Protein AF-A0AA39HXT0-F1 (afdb_monomer)

Radius of gyration: 22.81 Å; Cα contacts (8 Å, |Δi|>4): 543; chains: 1; bounding box: 53×53×63 Å

Sequence (320 aa):
MPPSFDPLVTYQILCEAYEDGQHHLVDVDPEWKRILLNIASRKTPEINGYFLLSNDTFIYVFCNQCTYGYEEIHEHRAIPSDEDLRHLQNLKIFGDISYYARLECVEQHQNALEMLERKKLSFETLEIADFDGTLGQLTPFIDPHFKKIRIEDTRLNDSASNAFLIRVLKSASLMDVQLEKAILSPQVEDKIVEFLERSEWNRFSIDDRFQCTLSESFYSNIMASVQTTMEKWLERKHLRIMELFIGVRLNKDWWSLFDNLSHIGKRDNDHDFIVKHPSVEGVVARFSIDAFRTSFQHSVQVHDAAHPATLTMTIEPVLE

Solvent-accessible surface area (backbone atoms only — not comparable to full-atom values): 17839 Å² total; per-residue (Å²): 130,80,79,85,75,54,68,65,62,56,47,51,60,56,46,60,61,82,60,92,93,48,91,49,67,58,84,63,56,70,65,59,49,53,51,53,50,56,53,38,72,67,44,86,60,47,25,31,41,38,41,33,46,51,96,95,37,74,39,55,41,36,39,40,61,67,41,64,91,39,75,94,72,50,65,76,31,73,68,75,52,82,67,46,59,77,33,38,37,38,37,37,35,34,35,67,59,76,76,44,78,74,47,94,78,70,75,85,49,80,62,41,64,70,52,29,71,78,43,76,42,62,31,41,29,40,38,37,35,56,28,71,67,75,48,46,84,49,52,88,30,52,46,54,59,26,31,30,40,38,36,30,54,23,45,42,60,50,73,46,25,37,56,43,52,48,50,41,64,64,22,90,58,44,27,34,44,35,37,31,53,39,32,64,33,71,72,45,49,53,43,51,39,56,48,49,52,66,60,71,48,38,38,39,36,40,37,33,47,84,74,64,54,63,57,73,66,51,54,58,46,44,56,52,28,51,52,53,27,51,59,56,52,57,74,50,89,80,79,73,57,37,39,38,38,44,27,30,58,48,60,85,64,64,62,50,54,57,64,68,44,47,88,67,32,45,74,79,53,101,42,33,37,40,32,63,44,85,85,43,86,57,34,36,40,41,35,37,51,50,67,57,80,79,80,71,89,71,91,74,94,69,87,89,71,69,49,36,28,32,42,37,36,46,42,48,76,59,83,127

Foldseek 3Di:
DPPPDPLLVVLVVQQPPDDDPDRDRPPDPVVSVVVLVVVLVPPQFQKEWEWEQDPNDTAIWIWGPSCQPPLVPTDTDLDDDPSSLVNYAEYEYAHDCPSVVSPPPDDRDPCSLVVLLVPQREYQEYEYENEEHACLSVQNRYDLQYQEYAYELYEQADPSSLVNLLNNLPHPNHAYYEYYNYQYHVSSLVSLLVSLLVLRHAEDYYAPADPPRDDPVSVVSNLVSVLNSVVVQLVDPDHHKHKYKYKYFDDVCVVVSCVSCVVQWAAPDPFWIWGDRPNDPQKIKIWGKDFDPPPPPDDDDDDDDGTIIMIIITIDRHDD

pLDDT: mean 70.5, std 18.98, range [21.88, 96.31]

Mean predicted aligned error: 12.92 Å

Secondary structure (DSSP, 8-state):
------HHHHHHHHH---STT--------HHHHHHHHHHHTTS---EEEEEEEETTEEEEEEEEGGGTT-TTT---BSS--HHHHHTEEEEEEES-GGGGGG-TT----TTHHHHHTTS-EE-SEEEEES--S--GGGTTTEE---SEEEEES-EE-SHHHHHHHHHHHT-TT--EEEEES-EE-HHHHHHHHHHHHH---SEEEEE-TTT--S-HHHHHHHHHHHHHHHHHHHT-SS----EEEEEEE--TTHHHHHHHHTTT-EESSSSEEEEE-SSSTTEEEEEEEEE------S----SS-PPEEEEEEEEEE---

Structure (mmCIF, N/CA/C/O backbone):
data_AF-A0AA39HXT0-F1
#
_entry.id   AF-A0AA39HXT0-F1
#
loop_
_atom_site.group_PDB
_atom_site.id
_atom_site.type_symbol
_atom_site.label_atom_id
_atom_site.label_alt_id
_atom_site.label_comp_id
_atom_site.label_asym_id
_atom_site.label_entity_id
_atom_site.label_seq_id
_atom_site.pdbx_PDB_ins_code
_atom_site.Cartn_x
_atom_site.Cartn_y
_atom_site.Cartn_z
_atom_site.occupancy
_atom_site.B_iso_or_equiv
_atom_site.auth_seq_id
_atom_site.auth_comp_id
_atom_site.auth_asym_id
_atom_site.auth_atom_id
_atom_site.pdbx_PDB_model_num
ATOM 1 N N . MET A 1 1 ? -32.145 -7.753 -17.945 1.00 30.61 1 MET A N 1
ATOM 2 C CA . MET A 1 1 ? -30.902 -7.270 -18.583 1.00 30.61 1 MET A CA 1
ATOM 3 C C . MET A 1 1 ? -29.970 -8.463 -18.670 1.00 30.61 1 MET A C 1
ATOM 5 O O . MET A 1 1 ? -29.889 -9.165 -17.667 1.00 30.61 1 MET A O 1
ATOM 9 N N . PRO A 1 2 ? -29.357 -8.768 -19.824 1.00 28.59 2 PRO A N 1
ATOM 10 C CA . PRO A 1 2 ? -28.311 -9.780 -19.840 1.00 28.59 2 PRO A CA 1
ATOM 11 C C . PRO A 1 2 ? -27.143 -9.268 -18.977 1.00 28.59 2 PRO A C 1
ATOM 13 O O . PRO A 1 2 ? -26.923 -8.052 -18.947 1.00 28.59 2 PRO A O 1
ATOM 16 N N . PRO A 1 3 ? -26.442 -10.140 -18.235 1.00 34.00 3 PRO A N 1
ATOM 17 C CA . PRO A 1 3 ? -25.276 -9.726 -17.468 1.00 34.00 3 PRO A CA 1
ATOM 18 C C . PRO A 1 3 ? -24.271 -9.072 -18.420 1.00 34.00 3 PRO A C 1
ATOM 20 O O . PRO A 1 3 ? -24.049 -9.558 -19.531 1.00 34.00 3 PRO A O 1
ATOM 23 N N . SER A 1 4 ? -23.709 -7.935 -18.012 1.00 39.75 4 SER A N 1
ATOM 24 C CA . SER A 1 4 ? -22.594 -7.305 -18.710 1.00 39.75 4 SER A CA 1
ATOM 25 C C . SER A 1 4 ? -21.401 -8.252 -18.623 1.00 39.75 4 SER A C 1
ATOM 27 O O . SER A 1 4 ? -20.674 -8.253 -17.632 1.00 39.75 4 SER A O 1
ATOM 29 N N . PHE A 1 5 ? -21.249 -9.115 -19.622 1.00 44.12 5 PHE A N 1
ATOM 30 C CA . PHE A 1 5 ? -20.072 -9.957 -19.760 1.00 44.12 5 PHE A CA 1
ATOM 31 C C . PHE A 1 5 ? -18.871 -9.043 -19.957 1.00 44.12 5 PHE A C 1
ATOM 33 O O . PHE A 1 5 ? -18.818 -8.323 -20.954 1.00 44.12 5 PHE A O 1
ATOM 40 N N . ASP A 1 6 ? -17.929 -9.054 -19.013 1.00 51.56 6 ASP A N 1
ATOM 41 C CA . ASP A 1 6 ? -16.610 -8.502 -19.278 1.00 51.56 6 ASP A CA 1
ATOM 42 C C . ASP A 1 6 ? -15.846 -9.519 -20.144 1.00 51.56 6 ASP A C 1
ATOM 44 O O . ASP A 1 6 ? -15.539 -10.625 -19.678 1.00 51.56 6 ASP A O 1
ATOM 48 N N . PRO A 1 7 ? -15.558 -9.197 -21.416 1.00 48.47 7 PRO A N 1
ATOM 49 C CA . PRO A 1 7 ? -14.881 -10.120 -22.318 1.00 48.47 7 PRO A CA 1
ATOM 50 C C . PRO A 1 7 ? -13.454 -10.437 -21.855 1.00 48.47 7 PRO A C 1
ATOM 52 O O . PRO A 1 7 ? -12.960 -11.518 -22.159 1.00 48.47 7 PRO A O 1
ATOM 55 N N . LEU A 1 8 ? -12.821 -9.535 -21.087 1.00 48.38 8 LEU A N 1
ATOM 56 C CA . LEU A 1 8 ? -11.493 -9.758 -20.506 1.00 48.38 8 LEU A CA 1
ATOM 57 C C . LEU A 1 8 ? -11.541 -10.870 -19.460 1.00 48.38 8 LEU A C 1
ATOM 59 O O . LEU A 1 8 ? -10.790 -11.831 -19.568 1.00 48.38 8 LEU A O 1
ATOM 63 N N . VAL A 1 9 ? -12.486 -10.788 -18.520 1.00 49.78 9 VAL A N 1
ATOM 64 C CA . VAL A 1 9 ? -12.681 -11.805 -17.472 1.00 49.78 9 VAL A CA 1
ATOM 65 C C . VAL A 1 9 ? -13.048 -13.154 -18.091 1.00 49.78 9 VAL A C 1
ATOM 67 O O . VAL A 1 9 ? -12.536 -14.191 -17.688 1.00 49.78 9 VAL A O 1
ATOM 70 N N . THR A 1 10 ? -13.894 -13.142 -19.122 1.00 49.91 10 THR A N 1
ATOM 71 C CA . THR A 1 10 ? -14.328 -14.368 -19.807 1.00 49.91 10 THR A CA 1
ATOM 72 C C . THR A 1 10 ? -13.168 -15.058 -20.534 1.00 49.91 10 THR A C 1
ATOM 74 O O . THR A 1 10 ? -13.104 -16.284 -20.548 1.00 49.91 10 THR A O 1
ATOM 77 N N . TYR A 1 11 ? -12.231 -14.299 -21.109 1.00 49.41 11 TYR A N 1
ATOM 78 C CA . TYR A 1 11 ? -11.076 -14.865 -21.807 1.00 49.41 11 TYR A CA 1
ATOM 79 C C . TYR A 1 11 ? -9.949 -15.286 -20.861 1.00 49.41 11 TYR A C 1
ATOM 81 O O . TYR A 1 11 ? -9.340 -16.325 -21.082 1.00 49.41 11 TYR A O 1
ATOM 89 N N . GLN A 1 12 ? -9.725 -14.551 -19.768 1.00 45.66 12 GLN A N 1
ATOM 90 C CA . GLN A 1 12 ? -8.788 -14.958 -18.716 1.00 45.66 12 GLN A CA 1
ATOM 91 C C . GLN A 1 12 ? -9.181 -16.327 -18.141 1.00 45.66 12 GLN A C 1
ATOM 93 O O . GLN A 1 12 ? -8.353 -17.229 -18.080 1.00 45.66 12 GLN A O 1
ATOM 98 N N . ILE A 1 13 ? -10.479 -16.531 -17.880 1.00 46.41 13 ILE A N 1
ATOM 99 C CA . ILE A 1 13 ? -11.042 -17.825 -17.459 1.00 46.41 13 ILE A CA 1
ATOM 100 C C . ILE A 1 13 ? -10.867 -18.916 -18.533 1.00 46.41 13 ILE A C 1
ATOM 102 O O . ILE A 1 13 ? -10.646 -20.076 -18.195 1.00 46.41 13 ILE A O 1
ATOM 106 N N . LEU A 1 14 ? -10.956 -18.575 -19.825 1.00 43.50 14 LEU A N 1
ATOM 107 C CA . LEU A 1 14 ? -10.763 -19.533 -20.925 1.00 43.50 14 LEU A CA 1
ATOM 108 C C . LEU A 1 14 ? -9.285 -19.891 -21.163 1.00 43.50 14 LEU A C 1
ATOM 110 O O . LEU A 1 14 ? -9.003 -20.992 -21.630 1.00 43.50 14 LEU A O 1
ATOM 114 N N . CYS A 1 15 ? -8.350 -18.999 -20.833 1.00 45.12 15 CYS A N 1
ATOM 115 C CA . CYS A 1 15 ? -6.909 -19.240 -20.943 1.00 45.12 15 CYS A CA 1
ATOM 116 C C . CYS A 1 15 ? -6.290 -19.886 -19.693 1.00 45.12 15 CYS A C 1
ATOM 118 O O . CYS A 1 15 ? -5.213 -20.465 -19.793 1.00 45.12 15 CYS A O 1
ATOM 120 N N . GLU A 1 16 ? -6.953 -19.815 -18.537 1.00 43.38 16 GLU A N 1
ATOM 121 C CA . GLU A 1 16 ? -6.488 -20.377 -17.257 1.00 43.38 16 GLU A CA 1
ATOM 122 C C . GLU A 1 16 ? -7.052 -21.780 -16.950 1.00 43.38 16 GLU A C 1
ATOM 124 O O . GLU A 1 16 ? -7.070 -22.209 -15.795 1.00 43.38 16 GLU A O 1
ATOM 129 N N . ALA A 1 17 ? -7.496 -22.539 -17.959 1.00 41.25 17 ALA A N 1
ATOM 130 C CA . ALA A 1 17 ? -7.827 -23.953 -17.771 1.00 41.25 17 ALA A CA 1
ATOM 131 C C . ALA A 1 17 ? -6.553 -24.743 -17.391 1.00 41.25 17 ALA A C 1
ATOM 133 O O . ALA A 1 17 ? -5.699 -25.036 -18.223 1.00 41.25 17 ALA A O 1
ATOM 134 N N . TYR A 1 18 ? -6.421 -25.017 -16.094 1.00 37.47 18 TYR A N 1
ATOM 135 C CA . TYR A 1 18 ? -5.230 -25.530 -15.421 1.00 37.47 18 TYR A CA 1
ATOM 136 C C . TYR A 1 18 ? -5.206 -27.071 -15.442 1.00 37.47 18 TYR A C 1
ATOM 138 O O . TYR A 1 18 ? -5.992 -27.703 -14.739 1.00 37.47 18 TYR A O 1
ATOM 146 N N . GLU A 1 19 ? -4.286 -27.683 -16.191 1.00 37.56 19 GLU A N 1
ATOM 147 C CA . GLU A 1 19 ? -3.847 -29.071 -15.970 1.00 37.56 19 GLU A CA 1
ATOM 148 C C . GLU A 1 19 ? -2.312 -29.094 -15.832 1.00 37.56 19 GLU A C 1
ATOM 150 O O . GLU A 1 19 ? -1.583 -28.633 -16.707 1.00 37.56 19 GLU A O 1
ATOM 155 N N . ASP A 1 20 ? -1.827 -29.589 -14.688 1.00 36.75 20 ASP A N 1
ATOM 156 C CA . ASP A 1 20 ? -0.440 -30.010 -14.431 1.00 36.75 20 ASP A CA 1
ATOM 157 C C . ASP A 1 20 ? 0.698 -29.041 -14.817 1.00 36.75 20 ASP A C 1
ATOM 159 O O . ASP A 1 20 ? 1.746 -29.441 -15.326 1.00 36.75 20 ASP A O 1
ATOM 163 N N . GLY A 1 21 ? 0.550 -27.753 -14.493 1.00 38.88 21 GLY A N 1
ATOM 164 C CA . GLY A 1 21 ? 1.683 -26.817 -14.477 1.00 38.88 21 GLY A CA 1
ATOM 165 C C . GLY A 1 21 ? 2.249 -26.455 -15.854 1.00 38.88 21 GLY A C 1
ATOM 166 O O . GLY A 1 21 ? 3.350 -25.907 -15.932 1.00 38.88 21 GLY A O 1
ATOM 167 N N . GLN A 1 22 ? 1.508 -26.714 -16.933 1.00 35.34 22 GLN A N 1
ATOM 168 C CA . GLN A 1 22 ? 1.794 -26.161 -18.254 1.00 35.34 22 GLN A CA 1
ATOM 169 C C . GLN A 1 22 ? 0.656 -25.241 -18.688 1.00 35.34 22 GLN A C 1
ATOM 171 O O . GLN A 1 22 ? -0.505 -25.639 -18.737 1.00 35.34 22 GLN A O 1
ATOM 176 N N . HIS A 1 23 ? 0.993 -23.990 -19.012 1.00 39.84 23 HIS A N 1
ATOM 177 C CA . HIS A 1 23 ? 0.060 -23.070 -19.654 1.00 39.84 23 HIS A CA 1
ATOM 178 C C . HIS A 1 23 ? -0.226 -23.574 -21.070 1.00 39.84 23 HIS A C 1
ATOM 180 O O . HIS A 1 23 ? 0.467 -23.213 -22.021 1.00 39.84 23 HIS A O 1
ATOM 186 N N . HIS A 1 24 ? -1.245 -24.409 -21.223 1.00 37.44 24 HIS A N 1
ATOM 187 C CA . HIS A 1 24 ? -1.851 -24.613 -22.523 1.00 37.44 24 HIS A CA 1
ATOM 188 C C . HIS A 1 24 ? -2.816 -23.454 -22.742 1.00 37.44 24 HIS A C 1
ATOM 190 O O . HIS A 1 24 ? -3.902 -23.418 -22.171 1.00 37.44 24 HIS A O 1
ATOM 196 N N . LEU A 1 25 ? -2.412 -22.486 -23.572 1.00 43.69 25 LEU A N 1
ATOM 197 C CA . LEU A 1 25 ? -3.387 -21.689 -24.306 1.00 43.69 25 LEU A CA 1
ATOM 198 C C . LEU A 1 25 ? -4.313 -22.704 -24.977 1.00 43.69 25 LEU A C 1
ATOM 200 O O . LEU A 1 25 ? -3.905 -23.380 -25.919 1.00 43.69 25 LEU A O 1
ATOM 204 N N . VAL A 1 26 ? -5.526 -22.875 -24.451 1.00 45.31 26 VAL A N 1
ATOM 205 C CA . VAL A 1 26 ? -6.584 -23.538 -25.206 1.00 45.31 26 VAL A CA 1
ATOM 206 C C . VAL A 1 26 ? -6.656 -22.739 -26.497 1.00 45.31 26 VAL A C 1
ATOM 208 O O . VAL A 1 26 ? -6.876 -21.531 -26.428 1.00 45.31 26 VAL A O 1
ATOM 211 N N . ASP A 1 27 ? -6.352 -23.370 -27.633 1.00 46.88 27 ASP A N 1
ATOM 212 C CA . ASP A 1 27 ? -6.396 -22.755 -28.960 1.00 46.88 27 ASP A CA 1
ATOM 213 C C . ASP A 1 27 ? -7.813 -22.215 -29.192 1.00 46.88 27 ASP A C 1
ATOM 215 O O . ASP A 1 27 ? -8.700 -22.893 -29.717 1.00 46.88 27 ASP A O 1
ATOM 219 N N . VAL A 1 28 ? -8.066 -20.994 -28.726 1.00 54.44 28 VAL A N 1
ATOM 220 C CA . VAL A 1 28 ? -9.289 -20.273 -29.025 1.00 54.44 28 VAL A CA 1
ATOM 221 C C . VAL A 1 28 ? -9.231 -19.983 -30.513 1.00 54.44 28 VAL A C 1
ATOM 223 O O . VAL A 1 28 ? -8.218 -19.498 -31.020 1.00 54.44 28 VAL A O 1
ATOM 226 N N . ASP A 1 29 ? -10.322 -20.298 -31.207 1.00 58.72 29 ASP A N 1
ATOM 227 C CA . ASP A 1 29 ? -10.483 -20.037 -32.631 1.00 58.72 29 ASP A CA 1
ATOM 228 C C . ASP A 1 29 ? -9.930 -18.635 -33.003 1.00 58.72 29 ASP A C 1
ATOM 230 O O . ASP A 1 29 ? -10.254 -17.644 -32.328 1.00 58.72 29 ASP A O 1
ATOM 234 N N . PRO A 1 30 ? -9.088 -18.521 -34.052 1.00 60.09 30 PRO A N 1
ATOM 235 C CA . PRO A 1 30 ? -8.425 -17.268 -34.416 1.00 60.09 30 PRO A CA 1
ATOM 236 C C . PRO A 1 30 ? -9.374 -16.082 -34.634 1.00 60.09 30 PRO A C 1
ATOM 238 O O . PRO A 1 30 ? -8.990 -14.926 -34.431 1.00 60.09 30 PRO A O 1
ATOM 241 N N . GLU A 1 31 ? -10.621 -16.335 -35.035 1.00 57.66 31 GLU A N 1
ATOM 242 C CA . GLU A 1 31 ? -11.633 -15.303 -35.216 1.00 57.66 31 GLU A CA 1
ATOM 243 C C . GLU A 1 31 ? -12.181 -14.799 -33.877 1.00 57.66 31 GLU A C 1
ATOM 245 O O . GLU A 1 31 ? -12.325 -13.586 -33.699 1.00 57.66 31 GLU A O 1
ATOM 250 N N . TRP A 1 32 ? -12.391 -15.687 -32.904 1.00 57.06 32 TRP A N 1
ATOM 251 C CA . TRP A 1 32 ? -12.747 -15.299 -31.537 1.00 57.06 32 TRP A CA 1
ATOM 252 C C . TRP A 1 32 ? -11.624 -14.528 -30.852 1.00 57.06 32 TRP A C 1
ATOM 254 O O . TRP A 1 32 ? -11.894 -13.482 -30.255 1.00 57.06 32 TRP A O 1
ATOM 264 N N . LYS A 1 33 ? -10.370 -14.967 -31.019 1.00 59.94 33 LYS A N 1
ATOM 265 C CA . LYS A 1 33 ? -9.192 -14.208 -30.578 1.00 59.94 33 LYS A CA 1
ATOM 266 C C . LYS A 1 33 ? -9.227 -12.797 -31.175 1.00 59.94 33 LYS A C 1
ATOM 268 O O . LYS A 1 33 ? -9.254 -11.818 -30.439 1.00 59.94 33 LYS A O 1
ATOM 273 N N . ARG A 1 34 ? -9.364 -12.659 -32.498 1.00 62.22 34 ARG A N 1
ATOM 274 C CA . ARG A 1 34 ? -9.454 -11.353 -33.184 1.00 62.22 34 ARG A CA 1
ATOM 275 C C . ARG A 1 34 ? -10.603 -10.468 -32.680 1.00 62.22 34 ARG A C 1
ATOM 277 O O . ARG A 1 34 ? -10.428 -9.255 -32.556 1.00 62.22 34 ARG A O 1
ATOM 284 N N . ILE A 1 35 ? -11.779 -11.038 -32.417 1.00 61.88 35 ILE A N 1
ATOM 285 C CA . ILE A 1 35 ? -12.948 -10.297 -31.917 1.00 61.88 35 ILE A CA 1
ATOM 286 C C . ILE A 1 35 ? -12.692 -9.782 -30.499 1.00 61.88 35 ILE A C 1
ATOM 288 O O . ILE A 1 35 ? -12.911 -8.598 -30.242 1.00 61.88 35 ILE A O 1
ATOM 292 N N . LEU A 1 36 ? -12.189 -10.632 -29.603 1.00 62.97 36 LEU A N 1
ATOM 293 C CA . LEU A 1 36 ? -11.871 -10.250 -28.227 1.00 62.97 36 LEU A CA 1
ATOM 294 C C . LEU A 1 36 ? -10.773 -9.183 -28.181 1.00 62.97 36 LEU A C 1
ATOM 296 O O . LEU A 1 36 ? -10.919 -8.203 -27.454 1.00 62.97 36 LEU A O 1
ATOM 300 N N . LEU A 1 37 ? -9.758 -9.298 -29.043 1.00 61.69 37 LEU A N 1
ATOM 301 C CA . LEU A 1 37 ? -8.704 -8.293 -29.210 1.00 61.69 37 LEU A CA 1
ATOM 302 C C . LEU A 1 37 ? -9.255 -6.935 -29.684 1.00 61.69 37 LEU A C 1
ATOM 304 O O . LEU A 1 37 ? -8.904 -5.901 -29.123 1.00 61.69 37 LEU A O 1
ATOM 308 N N . ASN A 1 38 ? -10.162 -6.912 -30.668 1.00 63.09 38 ASN A N 1
ATOM 309 C CA . ASN A 1 38 ? -10.784 -5.673 -31.167 1.00 63.09 38 ASN A CA 1
ATOM 310 C C . ASN A 1 38 ? -11.733 -5.040 -30.134 1.00 63.09 38 ASN A C 1
ATOM 312 O O . ASN A 1 38 ? -11.904 -3.824 -30.087 1.00 63.09 38 ASN A O 1
ATOM 316 N N . ILE A 1 39 ? -12.370 -5.857 -29.292 1.00 63.69 39 ILE A N 1
ATOM 317 C CA . ILE A 1 39 ? -13.180 -5.355 -28.180 1.00 63.69 39 ILE A CA 1
ATOM 318 C C . ILE A 1 39 ? -12.273 -4.768 -27.091 1.00 63.69 39 ILE A C 1
ATOM 320 O O . ILE A 1 39 ? -12.551 -3.671 -26.607 1.00 63.69 39 ILE A O 1
ATOM 324 N N . ALA A 1 40 ? -11.172 -5.443 -26.753 1.00 62.03 40 ALA A N 1
ATOM 325 C CA . ALA A 1 40 ? -10.184 -4.956 -25.795 1.00 62.03 40 ALA A CA 1
ATOM 326 C C . ALA A 1 40 ? -9.542 -3.632 -26.251 1.00 62.03 40 ALA A C 1
ATOM 328 O O . ALA A 1 40 ? -9.454 -2.698 -25.459 1.00 62.03 40 ALA A O 1
ATOM 329 N N . SER A 1 41 ? -9.195 -3.495 -27.536 1.00 63.41 41 SER A N 1
ATOM 330 C CA . SER A 1 41 ? -8.594 -2.272 -28.093 1.00 63.41 41 SER A CA 1
ATOM 331 C C . SER A 1 41 ? -9.551 -1.074 -28.183 1.00 63.41 41 SER A C 1
ATOM 333 O O . SER A 1 41 ? -9.105 0.045 -28.415 1.00 63.41 41 SER A O 1
ATOM 335 N N . ARG A 1 42 ? -10.868 -1.293 -28.059 1.00 61.31 42 ARG A N 1
ATOM 336 C CA . ARG A 1 42 ? -11.903 -0.239 -28.091 1.00 61.31 42 ARG A CA 1
ATOM 337 C C . ARG A 1 42 ? -12.312 0.261 -26.707 1.00 61.31 42 ARG A C 1
ATOM 339 O O . ARG A 1 42 ? -13.061 1.234 -26.628 1.00 61.31 42 ARG A O 1
ATOM 346 N N . LYS A 1 43 ? -11.886 -0.404 -25.629 1.00 64.19 43 LYS A N 1
ATOM 347 C CA . LYS A 1 43 ? -12.072 0.117 -24.271 1.00 64.19 43 LYS A CA 1
ATOM 348 C C . LYS A 1 43 ? -11.169 1.340 -24.082 1.00 64.19 43 LYS A C 1
ATOM 350 O O . LYS A 1 43 ? -10.106 1.414 -24.694 1.00 64.19 43 LYS A O 1
ATOM 355 N N . THR A 1 44 ? -11.594 2.293 -23.249 1.00 59.81 44 THR A N 1
ATOM 356 C CA . THR A 1 44 ? -10.734 3.412 -22.836 1.00 59.81 44 THR A CA 1
ATOM 357 C C . THR A 1 44 ? -9.438 2.816 -22.290 1.00 59.81 44 THR A C 1
ATOM 359 O O . THR A 1 44 ? -9.515 2.057 -21.322 1.00 59.81 44 THR A O 1
ATOM 362 N N . PRO A 1 45 ? -8.286 3.072 -22.926 1.00 66.56 45 PRO A N 1
ATOM 363 C CA . PRO A 1 45 ? -7.069 2.359 -22.592 1.00 66.56 45 PRO A CA 1
ATOM 364 C C . PRO A 1 45 ? -6.625 2.798 -21.201 1.00 66.56 45 PRO A C 1
ATOM 366 O O . PRO A 1 45 ? -6.320 3.965 -20.990 1.00 66.56 45 PRO A O 1
ATOM 369 N N . GLU A 1 46 ? -6.615 1.883 -20.239 1.00 73.88 46 GLU A N 1
ATOM 370 C CA . GLU A 1 46 ? -5.888 2.102 -18.993 1.00 73.88 46 GLU A CA 1
ATOM 371 C C . GLU A 1 46 ? -4.404 1.951 -19.320 1.00 73.88 46 GLU A C 1
ATOM 373 O O . GLU A 1 46 ? -3.953 0.860 -19.680 1.00 73.88 46 GLU A O 1
ATOM 378 N N . ILE A 1 47 ? -3.664 3.059 -19.264 1.00 76.25 47 ILE A N 1
ATOM 379 C CA . ILE A 1 47 ? -2.233 3.055 -19.543 1.00 76.25 47 ILE A CA 1
ATOM 380 C C . ILE A 1 47 ? -1.477 2.962 -18.221 1.00 76.25 47 ILE A C 1
ATOM 382 O O . ILE A 1 47 ? -1.657 3.779 -17.314 1.00 76.25 47 ILE A O 1
ATOM 386 N N . ASN A 1 48 ? -0.592 1.975 -18.148 1.00 77.31 48 ASN A N 1
ATOM 387 C CA . ASN A 1 48 ? 0.277 1.716 -17.012 1.00 77.31 48 ASN A CA 1
ATOM 388 C C . ASN A 1 48 ? 1.724 2.031 -17.389 1.00 77.31 48 ASN A C 1
ATOM 390 O O . ASN A 1 48 ? 2.179 1.678 -18.479 1.00 77.31 48 ASN A O 1
ATOM 394 N N . GLY A 1 49 ? 2.434 2.713 -16.492 1.00 78.88 49 GLY A N 1
ATOM 395 C CA . GLY A 1 49 ? 3.873 2.932 -16.593 1.00 78.88 49 GLY A CA 1
ATOM 396 C C . GLY A 1 49 ? 4.611 1.853 -15.812 1.00 78.88 49 GLY A C 1
ATOM 397 O O . GLY A 1 49 ? 4.306 1.635 -14.643 1.00 78.88 49 GLY A O 1
ATOM 398 N N . TYR A 1 50 ? 5.580 1.197 -16.438 1.00 79.94 50 TYR A N 1
ATOM 399 C CA . TYR A 1 50 ? 6.368 0.127 -15.832 1.00 79.94 50 TYR A CA 1
ATOM 400 C C . TYR A 1 50 ? 7.830 0.542 -15.754 1.00 79.94 50 TYR A C 1
ATOM 402 O O . TYR A 1 50 ? 8.425 0.831 -16.790 1.00 79.94 50 TYR A O 1
ATOM 410 N N . PHE A 1 51 ? 8.409 0.529 -14.555 1.00 78.69 51 PHE A N 1
ATOM 411 C CA . PHE A 1 51 ? 9.847 0.654 -14.329 1.00 78.69 51 PHE A CA 1
ATOM 412 C C . PHE A 1 51 ? 10.417 -0.695 -13.922 1.00 78.69 51 PHE A C 1
ATOM 414 O O . PHE A 1 51 ? 9.943 -1.334 -12.989 1.00 78.69 51 PHE A O 1
ATOM 421 N N . LEU A 1 52 ? 11.444 -1.128 -14.630 1.00 76.69 52 LEU A N 1
ATOM 422 C CA . LEU A 1 52 ? 12.008 -2.459 -14.485 1.00 76.69 52 LEU A CA 1
ATOM 423 C C . LEU A 1 52 ? 13.504 -2.320 -14.275 1.00 76.69 52 LEU A C 1
ATOM 425 O O . LEU A 1 52 ? 14.158 -1.600 -15.027 1.00 76.69 52 LEU A O 1
ATOM 429 N N . LEU A 1 53 ? 14.048 -2.967 -13.251 1.00 72.44 53 LEU A N 1
ATOM 430 C CA . LEU A 1 53 ? 15.489 -2.945 -13.024 1.00 72.44 53 LEU A CA 1
ATOM 431 C C . LEU A 1 53 ? 16.153 -4.062 -13.822 1.00 72.44 53 LEU A C 1
ATOM 433 O O . LEU A 1 53 ? 15.858 -5.234 -13.630 1.00 72.44 53 LEU A O 1
ATOM 437 N N . SER A 1 54 ? 17.076 -3.702 -14.704 1.00 69.56 54 SER A N 1
ATOM 438 C CA . SER A 1 54 ? 17.867 -4.655 -15.476 1.00 69.56 54 SER A CA 1
ATOM 439 C C . SER A 1 54 ? 19.319 -4.215 -15.494 1.00 69.56 54 SER A C 1
ATOM 441 O O . SER A 1 54 ? 19.619 -3.128 -15.985 1.00 69.56 54 SER A O 1
ATOM 443 N N . ASN A 1 55 ? 20.230 -5.062 -15.002 1.00 68.12 55 ASN A N 1
ATOM 444 C CA . ASN A 1 55 ? 21.666 -4.756 -14.919 1.00 68.12 55 ASN A CA 1
ATOM 445 C C . ASN A 1 55 ? 21.924 -3.363 -14.304 1.00 68.12 55 ASN A C 1
ATOM 447 O O . ASN A 1 55 ? 22.595 -2.525 -14.907 1.00 68.12 55 ASN A O 1
ATOM 451 N N . ASP A 1 56 ? 21.299 -3.089 -13.154 1.00 66.56 56 ASP A N 1
ATOM 452 C CA . ASP A 1 56 ? 21.368 -1.812 -12.422 1.00 66.56 56 ASP A CA 1
ATOM 453 C C . ASP A 1 56 ? 20.852 -0.574 -13.183 1.00 66.56 56 ASP A C 1
ATOM 455 O O . ASP A 1 56 ? 21.043 0.564 -12.748 1.00 66.56 56 ASP A O 1
ATOM 459 N N . THR A 1 57 ? 20.167 -0.774 -14.310 1.00 65.56 57 THR A N 1
ATOM 460 C CA . THR A 1 57 ? 19.562 0.291 -15.114 1.00 65.56 57 THR A CA 1
ATOM 461 C C . THR A 1 57 ? 18.047 0.154 -15.106 1.00 65.56 57 THR A C 1
ATOM 463 O O . THR A 1 57 ? 17.514 -0.932 -15.333 1.00 65.56 57 THR A O 1
ATOM 466 N N . PHE A 1 58 ? 17.336 1.259 -14.875 1.00 70.38 58 PHE A N 1
ATOM 467 C CA . PHE A 1 58 ? 15.889 1.275 -15.060 1.00 70.38 58 PHE A CA 1
ATOM 468 C C . PHE A 1 58 ? 15.531 1.290 -16.544 1.00 70.38 58 PHE A C 1
ATOM 470 O O . PHE A 1 58 ? 15.930 2.183 -17.291 1.00 70.38 58 PHE A O 1
ATOM 477 N N . ILE A 1 59 ? 14.717 0.323 -16.942 1.00 71.88 59 ILE A N 1
ATOM 478 C CA . ILE A 1 59 ? 13.999 0.294 -18.208 1.00 71.88 59 ILE A CA 1
ATOM 479 C C . ILE A 1 59 ? 12.589 0.802 -17.938 1.00 71.88 59 ILE A C 1
ATOM 481 O O . ILE A 1 59 ? 11.969 0.419 -16.947 1.00 71.88 59 ILE A O 1
ATOM 485 N N . TYR A 1 60 ? 12.081 1.650 -18.826 1.00 74.06 60 TYR A N 1
ATOM 486 C CA . TYR A 1 60 ? 10.749 2.217 -18.696 1.00 74.06 60 TYR A CA 1
ATOM 487 C C . TYR A 1 60 ? 9.902 1.983 -19.940 1.00 74.06 60 TYR A C 1
ATOM 489 O O . TYR A 1 60 ? 10.360 2.238 -21.054 1.00 74.06 60 TYR A O 1
ATOM 497 N N . VAL A 1 61 ? 8.660 1.536 -19.744 1.00 75.38 61 VAL A N 1
ATOM 498 C CA . VAL A 1 61 ? 7.688 1.319 -20.824 1.00 75.38 61 VAL A CA 1
ATOM 499 C C . VAL A 1 61 ? 6.277 1.703 -20.398 1.00 75.38 61 VAL A C 1
ATOM 501 O O . VAL A 1 61 ? 5.900 1.546 -19.237 1.00 75.38 61 VAL A O 1
ATOM 504 N N . PHE A 1 62 ? 5.472 2.157 -21.357 1.00 74.69 62 PHE A N 1
ATOM 505 C CA . PHE A 1 62 ? 4.027 2.293 -21.189 1.00 74.69 62 PHE A CA 1
ATOM 506 C C . PHE A 1 62 ? 3.306 1.152 -21.889 1.00 74.69 62 PHE A C 1
ATOM 508 O O . PHE A 1 62 ? 3.665 0.773 -23.007 1.00 74.69 62 PHE A O 1
ATOM 515 N N . CYS A 1 63 ? 2.274 0.631 -21.235 1.00 74.00 63 CYS A N 1
ATOM 516 C CA . CYS A 1 63 ? 1.490 -0.491 -21.726 1.00 74.00 63 CYS A CA 1
ATOM 517 C C . CYS A 1 63 ? -0.004 -0.247 -21.478 1.00 74.00 63 CYS A C 1
ATOM 519 O O . CYS A 1 63 ? -0.395 0.280 -20.437 1.00 74.00 63 CYS A O 1
ATOM 521 N N . ASN A 1 64 ? -0.833 -0.641 -22.446 1.00 71.94 64 ASN A N 1
ATOM 522 C CA . ASN A 1 64 ? -2.280 -0.701 -22.280 1.00 71.94 64 ASN A CA 1
ATOM 523 C C . ASN A 1 64 ? -2.659 -1.984 -21.531 1.00 71.94 64 ASN A C 1
ATOM 525 O O . ASN A 1 64 ? -2.473 -3.087 -22.045 1.00 71.94 64 ASN A O 1
ATOM 529 N N . GLN A 1 65 ? -3.250 -1.843 -20.345 1.00 70.12 65 GLN A N 1
ATOM 530 C CA . GLN A 1 65 ? -3.631 -2.970 -19.495 1.00 70.12 65 GLN A CA 1
ATOM 531 C C . GLN A 1 65 ? -4.632 -3.918 -20.177 1.00 70.12 65 GLN A C 1
ATOM 533 O O . GLN A 1 65 ? -4.601 -5.119 -19.930 1.00 70.12 65 GLN A O 1
ATOM 538 N N . CYS A 1 66 ? -5.496 -3.416 -21.068 1.00 65.75 66 CYS A N 1
ATOM 539 C CA . CYS A 1 66 ? -6.460 -4.254 -21.795 1.00 65.75 66 CYS A CA 1
ATOM 540 C C . CYS A 1 66 ? -5.792 -5.195 -22.807 1.00 65.75 66 CYS A C 1
ATOM 542 O O . CYS A 1 66 ? -6.394 -6.190 -23.203 1.00 65.75 66 CYS A O 1
ATOM 544 N N . THR A 1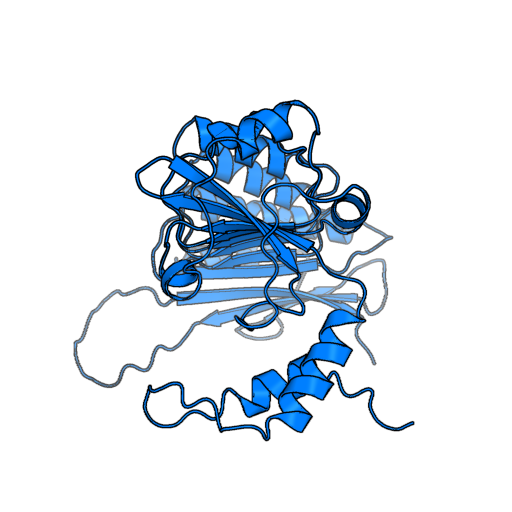 67 ? -4.572 -4.876 -23.242 1.00 61.59 67 THR A N 1
ATOM 545 C CA . THR A 1 67 ? -3.786 -5.696 -24.173 1.00 61.59 67 THR A CA 1
ATOM 546 C C . THR A 1 67 ? -2.575 -6.337 -23.491 1.00 61.59 67 THR A C 1
ATOM 548 O O . THR A 1 67 ? -1.725 -6.928 -24.157 1.00 61.59 67 THR A O 1
ATOM 551 N N . TYR A 1 68 ? -2.521 -6.269 -22.158 1.00 60.38 68 TYR A N 1
ATOM 552 C CA . TYR A 1 68 ? -1.524 -6.937 -21.333 1.00 60.38 68 TYR A CA 1
ATOM 553 C C . TYR A 1 68 ? -1.569 -8.455 -21.573 1.00 60.38 68 TYR A C 1
ATOM 555 O O . TYR A 1 68 ? -2.611 -9.083 -21.393 1.00 60.38 68 TYR A O 1
ATOM 563 N N . GLY A 1 69 ? -0.443 -9.033 -22.006 1.00 55.44 69 GLY A N 1
ATOM 564 C CA . GLY A 1 69 ? -0.309 -10.470 -22.284 1.00 55.44 69 GLY A CA 1
ATOM 565 C C . GLY A 1 69 ? -0.643 -10.919 -23.715 1.00 55.44 69 GLY A C 1
ATOM 566 O O . GLY A 1 69 ? -0.576 -12.116 -23.985 1.00 55.44 69 GLY A O 1
ATOM 567 N N . TYR A 1 70 ? -0.968 -9.999 -24.632 1.00 56.28 70 TYR A N 1
ATOM 568 C CA . TYR A 1 70 ? -1.278 -10.317 -26.035 1.00 56.28 70 TYR A CA 1
ATOM 569 C C . TYR A 1 70 ? -0.185 -9.817 -26.986 1.00 56.28 70 TYR A C 1
ATOM 571 O O . TYR A 1 70 ? -0.310 -8.730 -27.552 1.00 56.28 70 TYR A O 1
ATOM 579 N N . GLU A 1 71 ? 0.868 -10.613 -27.178 1.00 55.97 71 GLU A N 1
ATOM 580 C CA . GLU A 1 71 ? 2.064 -10.254 -27.963 1.00 55.97 71 GLU A CA 1
ATOM 581 C C . GLU A 1 71 ? 1.743 -9.670 -29.354 1.00 55.97 71 GLU A C 1
ATOM 583 O O . GLU A 1 71 ? 2.409 -8.739 -29.795 1.00 55.97 71 GLU A O 1
ATOM 588 N N . GLU A 1 72 ? 0.681 -10.129 -30.031 1.00 49.47 72 GLU A N 1
ATOM 589 C CA . GLU A 1 72 ? 0.380 -9.707 -31.409 1.00 49.47 72 GLU A CA 1
ATOM 590 C C . GLU A 1 72 ? -0.213 -8.295 -31.551 1.00 49.47 72 GLU A C 1
ATOM 592 O O . GLU A 1 72 ? -0.244 -7.749 -32.655 1.00 49.47 72 GLU A O 1
ATOM 597 N N . ILE A 1 73 ? -0.720 -7.707 -30.465 1.00 52.03 73 ILE A N 1
ATOM 598 C CA . ILE A 1 73 ? -1.293 -6.346 -30.455 1.00 52.03 73 ILE A CA 1
ATOM 599 C C . ILE A 1 73 ? -0.672 -5.462 -29.375 1.00 52.03 73 ILE A C 1
ATOM 601 O O . ILE A 1 73 ? -1.146 -4.348 -29.126 1.00 52.03 73 ILE A O 1
ATOM 605 N N . HIS A 1 74 ? 0.340 -5.977 -28.684 1.00 55.81 74 HIS A N 1
ATOM 606 C CA . HIS A 1 74 ? 0.959 -5.274 -27.587 1.00 55.81 74 HIS A CA 1
ATOM 607 C C . HIS A 1 74 ? 1.847 -4.152 -28.129 1.00 55.81 74 HIS A C 1
ATOM 609 O O . HIS A 1 74 ? 2.974 -4.370 -28.565 1.00 55.81 74 HIS A O 1
ATOM 615 N N . GLU A 1 75 ? 1.316 -2.930 -28.143 1.00 57.59 75 GLU A N 1
ATOM 616 C CA . GLU A 1 75 ? 2.089 -1.753 -28.520 1.00 57.59 75 GLU A CA 1
ATOM 617 C C . GLU A 1 75 ? 2.814 -1.210 -27.283 1.00 57.59 75 GLU A C 1
ATOM 619 O O . GLU A 1 75 ? 2.208 -0.584 -26.409 1.00 57.59 75 GLU A O 1
ATOM 624 N N . HIS A 1 76 ? 4.123 -1.448 -27.211 1.00 62.88 76 HIS A N 1
ATOM 625 C CA . HIS A 1 76 ? 4.981 -0.748 -26.265 1.00 62.88 76 HIS A CA 1
ATOM 626 C C . HIS A 1 76 ? 5.258 0.649 -26.772 1.00 62.88 76 HIS A C 1
ATOM 628 O O . HIS A 1 76 ? 5.725 0.842 -27.897 1.00 62.88 76 HIS A O 1
ATOM 634 N N . ARG A 1 77 ? 5.043 1.630 -25.905 1.00 63.22 77 ARG A N 1
ATOM 635 C CA . ARG A 1 77 ? 5.441 2.999 -26.196 1.00 63.22 77 ARG A CA 1
ATOM 636 C C . ARG A 1 77 ? 6.578 3.386 -25.272 1.00 63.22 77 ARG A C 1
ATOM 638 O O . ARG A 1 77 ? 6.421 3.380 -24.055 1.00 63.22 77 ARG A O 1
ATOM 645 N N . ALA A 1 78 ? 7.715 3.744 -25.864 1.00 62.09 78 ALA A N 1
ATOM 646 C CA . ALA A 1 78 ? 8.811 4.382 -25.138 1.00 62.09 78 ALA A CA 1
ATOM 647 C C . ALA A 1 78 ? 8.408 5.789 -24.659 1.00 62.09 78 ALA A C 1
ATOM 649 O O . ALA A 1 78 ? 8.840 6.249 -23.605 1.00 62.09 78 ALA A O 1
ATOM 650 N N . ILE A 1 79 ? 7.554 6.468 -25.435 1.00 66.25 79 ILE A N 1
ATOM 651 C CA . ILE A 1 79 ? 7.038 7.805 -25.142 1.00 66.25 79 ILE A CA 1
ATOM 652 C C . ILE A 1 79 ? 5.509 7.759 -25.257 1.00 66.25 79 ILE A C 1
ATOM 654 O O . ILE A 1 79 ? 5.000 7.385 -26.316 1.00 66.25 79 ILE A O 1
ATOM 658 N N . PRO A 1 80 ? 4.766 8.152 -24.211 1.00 69.44 80 PRO A N 1
ATOM 659 C CA . PRO A 1 80 ? 3.316 8.179 -24.253 1.00 69.44 80 PRO A CA 1
ATOM 660 C C . PRO A 1 80 ? 2.875 9.398 -25.074 1.00 69.44 80 PRO A C 1
ATOM 662 O O . PRO A 1 80 ? 3.469 10.481 -24.989 1.00 69.44 80 PRO A O 1
ATOM 665 N N . SER A 1 81 ? 1.813 9.253 -25.859 1.00 75.00 81 SER A N 1
ATOM 666 C CA . SER A 1 81 ? 1.147 10.406 -26.469 1.00 75.00 81 SER A CA 1
ATOM 667 C C . SER A 1 81 ? 0.483 11.280 -25.392 1.00 75.00 81 SER A C 1
ATOM 669 O O . SER A 1 81 ? 0.246 10.840 -24.267 1.00 75.00 81 SER A O 1
ATOM 671 N N . ASP A 1 82 ? 0.130 12.527 -25.717 1.00 78.56 82 ASP A N 1
ATOM 672 C CA . ASP A 1 82 ? -0.635 13.381 -24.787 1.00 78.56 82 ASP A CA 1
ATOM 673 C C . ASP A 1 82 ? -2.036 12.814 -24.481 1.00 78.56 82 ASP A C 1
ATOM 675 O O . ASP A 1 82 ? -2.669 13.174 -23.489 1.00 78.56 82 ASP A O 1
ATOM 679 N N . GLU A 1 83 ? -2.546 11.924 -25.333 1.00 78.38 83 GLU A N 1
ATOM 680 C CA . GLU A 1 83 ? -3.745 11.140 -25.054 1.00 78.38 83 GLU A CA 1
ATOM 681 C C . GLU A 1 83 ? -3.474 10.052 -24.016 1.00 78.38 83 GLU A C 1
ATOM 683 O O . GLU A 1 83 ? -4.178 10.012 -23.011 1.00 78.38 83 GLU A O 1
ATOM 688 N N . ASP A 1 84 ? -2.401 9.276 -24.172 1.00 76.12 84 ASP A N 1
ATOM 689 C CA . ASP A 1 84 ? -2.009 8.242 -23.203 1.00 76.12 84 ASP A CA 1
ATOM 690 C C . ASP A 1 84 ? -1.742 8.836 -21.814 1.00 76.12 84 ASP A C 1
ATOM 692 O O . ASP A 1 84 ? -2.160 8.278 -20.804 1.00 76.12 84 ASP A O 1
ATOM 696 N N . LEU A 1 85 ? -1.108 10.013 -21.750 1.00 78.00 85 LEU A N 1
ATOM 697 C CA . LEU A 1 85 ? -0.840 10.715 -20.491 1.00 78.00 85 LEU A CA 1
ATOM 698 C C . LEU A 1 85 ? -2.114 11.079 -19.718 1.00 78.00 85 LEU A C 1
ATOM 700 O O . LEU A 1 85 ? -2.084 11.130 -18.492 1.00 78.00 85 LEU A O 1
ATOM 704 N N . ARG A 1 86 ? -3.238 11.316 -20.408 1.00 78.00 86 ARG A N 1
ATOM 705 C CA . ARG A 1 86 ? -4.539 11.581 -19.762 1.00 78.00 86 ARG A CA 1
ATOM 706 C C . ARG A 1 86 ? -5.177 10.319 -19.181 1.00 78.00 86 ARG A C 1
ATOM 708 O O . ARG A 1 86 ? -6.104 10.430 -18.382 1.00 78.00 86 ARG A O 1
ATOM 715 N N . HIS A 1 87 ? -4.686 9.149 -19.576 1.00 79.25 87 HIS A N 1
ATOM 716 C CA . HIS A 1 87 ? -5.155 7.839 -19.135 1.00 79.25 87 HIS A CA 1
ATOM 717 C C . HIS A 1 87 ? -4.115 7.072 -18.309 1.00 79.25 87 HIS A C 1
ATOM 719 O O . HIS A 1 87 ? -4.322 5.901 -17.990 1.00 79.25 87 HIS A O 1
ATOM 725 N N . LEU A 1 88 ? -3.013 7.733 -17.955 1.00 81.12 88 LEU A N 1
ATOM 726 C CA . LEU A 1 88 ? -1.954 7.172 -17.136 1.00 81.12 88 LEU A CA 1
ATOM 727 C C . LEU A 1 88 ? -2.426 7.075 -15.683 1.00 81.12 88 LEU A C 1
ATOM 729 O O . LEU A 1 88 ? -2.661 8.097 -15.039 1.00 81.12 88 LEU A O 1
ATOM 733 N N . GLN A 1 89 ? -2.593 5.854 -15.174 1.00 83.31 89 GLN A N 1
ATOM 734 C CA . GLN A 1 89 ? -3.167 5.637 -13.839 1.00 83.31 89 GLN A CA 1
ATOM 735 C C . GLN A 1 89 ? -2.198 4.971 -12.875 1.00 83.31 89 GLN A C 1
ATOM 737 O O . GLN A 1 89 ? -2.031 5.453 -11.752 1.00 83.31 89 GLN A O 1
ATOM 742 N N . ASN A 1 90 ? -1.552 3.886 -13.300 1.00 87.38 90 ASN A N 1
ATOM 743 C CA . ASN A 1 90 ? -0.749 3.068 -12.403 1.00 87.38 90 ASN A CA 1
ATOM 744 C C . ASN A 1 90 ? 0.727 3.130 -12.782 1.00 87.38 90 ASN A C 1
ATOM 746 O O . ASN A 1 90 ? 1.103 3.017 -13.951 1.00 87.38 90 ASN A O 1
ATOM 750 N N . LEU A 1 91 ? 1.551 3.295 -11.759 1.00 88.88 91 LEU A N 1
ATOM 751 C CA . LEU A 1 91 ? 2.987 3.130 -11.809 1.00 88.88 91 LEU A CA 1
ATOM 752 C C . LEU A 1 91 ? 3.332 1.781 -11.190 1.00 88.88 91 LEU A C 1
ATOM 754 O O . LEU A 1 91 ? 3.025 1.551 -10.023 1.00 88.88 91 LEU A O 1
ATOM 758 N N . LYS A 1 92 ? 3.992 0.922 -11.957 1.00 87.31 92 LYS A N 1
ATOM 759 C CA . LYS A 1 92 ? 4.413 -0.410 -11.538 1.00 87.31 92 LYS A CA 1
ATOM 760 C C . LYS A 1 92 ? 5.934 -0.518 -11.577 1.00 87.31 92 LYS A C 1
ATOM 762 O O . LYS A 1 92 ? 6.545 -0.102 -12.559 1.00 87.31 92 LYS A O 1
ATOM 767 N N . ILE A 1 93 ? 6.549 -1.042 -10.524 1.00 87.25 93 ILE A N 1
ATOM 768 C CA . ILE A 1 93 ? 8.001 -1.185 -10.389 1.00 87.25 93 ILE A CA 1
ATOM 769 C C . ILE A 1 93 ? 8.323 -2.639 -10.046 1.00 87.25 93 ILE A C 1
ATOM 771 O O . ILE A 1 93 ? 7.851 -3.119 -9.020 1.00 87.25 93 ILE A O 1
ATOM 775 N N . PHE A 1 94 ? 9.129 -3.319 -10.869 1.00 83.62 94 PHE A N 1
ATOM 776 C CA . PHE A 1 94 ? 9.510 -4.719 -10.629 1.00 83.62 94 PHE A CA 1
ATOM 777 C C . PHE A 1 94 ? 11.007 -4.982 -10.832 1.00 83.62 94 PHE A C 1
ATOM 779 O O . PHE A 1 94 ? 11.661 -4.302 -11.632 1.00 83.62 94 PHE A O 1
ATOM 786 N N . GLY A 1 95 ? 11.567 -5.946 -10.093 1.00 66.94 95 GLY A N 1
ATOM 787 C CA . GLY A 1 95 ? 12.980 -6.328 -10.196 1.00 66.94 95 GLY A CA 1
ATOM 788 C C . GLY A 1 95 ? 13.281 -7.465 -11.174 1.00 66.94 95 GLY A C 1
ATOM 789 O O . GLY A 1 95 ? 14.417 -7.545 -11.634 1.00 66.94 95 GLY A O 1
ATOM 790 N N . ASP A 1 96 ? 12.305 -8.309 -11.535 1.00 62.62 96 ASP A N 1
ATOM 791 C CA . ASP A 1 96 ? 12.517 -9.413 -12.483 1.00 62.62 96 ASP A CA 1
ATOM 792 C C . ASP A 1 96 ? 11.994 -9.115 -13.903 1.00 62.62 96 ASP A C 1
ATOM 794 O O . ASP A 1 96 ? 10.896 -8.610 -14.141 1.00 62.62 96 ASP A O 1
ATOM 798 N N . ILE A 1 97 ? 12.839 -9.485 -14.861 1.00 53.16 97 ILE A N 1
ATOM 799 C CA . ILE A 1 97 ? 12.718 -9.396 -16.315 1.0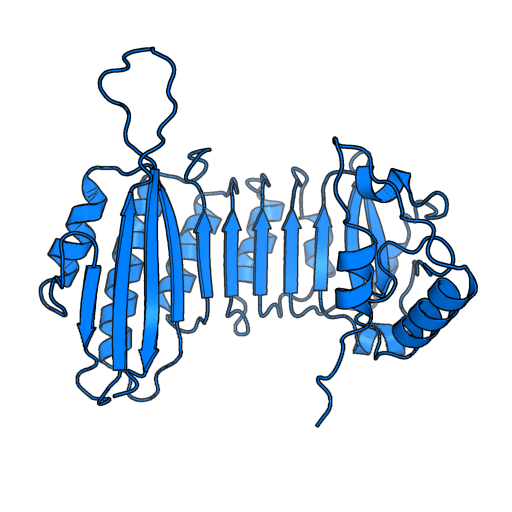0 53.16 97 ILE A CA 1
ATOM 800 C C . ILE A 1 97 ? 12.004 -10.652 -16.858 1.00 53.16 97 ILE A C 1
ATOM 802 O O . ILE A 1 97 ? 11.789 -10.757 -18.057 1.00 53.16 97 ILE A O 1
ATOM 806 N N . SER A 1 98 ? 11.586 -11.630 -16.045 1.00 51.38 98 SER A N 1
ATOM 807 C CA . SER A 1 98 ? 10.791 -12.774 -16.540 1.00 51.38 98 SER A CA 1
ATOM 808 C C . SER A 1 98 ? 9.504 -12.340 -17.267 1.00 51.38 98 SER A C 1
ATOM 810 O O . SER A 1 98 ? 9.091 -12.985 -18.232 1.00 51.38 98 SER A O 1
ATOM 812 N N . TYR A 1 99 ? 8.961 -11.170 -16.914 1.00 50.75 99 TYR A N 1
ATOM 813 C CA . TYR A 1 99 ? 7.936 -10.445 -17.676 1.00 50.75 99 TYR A CA 1
ATOM 814 C C . TYR A 1 99 ? 8.351 -10.133 -19.136 1.00 50.75 99 TYR A C 1
ATOM 816 O O . TYR A 1 99 ? 7.540 -10.223 -20.055 1.00 50.75 99 TYR A O 1
ATOM 824 N N . TYR A 1 100 ? 9.629 -9.819 -19.364 1.00 49.16 100 TYR A N 1
ATOM 825 C CA . TYR A 1 100 ? 10.254 -9.529 -20.661 1.00 49.16 100 TYR A CA 1
ATOM 826 C C . TYR A 1 100 ? 10.653 -10.754 -21.480 1.00 49.16 100 TYR A C 1
ATOM 828 O O . TYR A 1 100 ? 10.919 -10.594 -22.669 1.00 49.16 100 TYR A O 1
ATOM 836 N N . ALA A 1 101 ? 10.679 -11.968 -20.922 1.00 45.16 101 ALA A N 1
ATOM 837 C CA . ALA A 1 101 ? 10.982 -13.162 -21.722 1.00 45.16 101 ALA A CA 1
ATOM 838 C C . ALA A 1 101 ? 9.959 -13.391 -22.862 1.00 45.16 101 ALA A C 1
ATOM 840 O O . ALA A 1 101 ? 10.219 -14.172 -23.770 1.00 45.16 101 ALA A O 1
ATOM 841 N N . ARG A 1 102 ? 8.822 -12.678 -22.826 1.00 48.03 102 ARG A N 1
ATOM 842 C CA . ARG A 1 102 ? 7.779 -12.618 -23.867 1.00 48.03 102 ARG A CA 1
ATOM 843 C C . ARG A 1 102 ? 7.810 -11.351 -24.735 1.00 48.03 102 ARG A C 1
ATOM 845 O O . ARG A 1 102 ? 6.987 -11.183 -25.623 1.00 48.03 102 ARG A O 1
ATOM 852 N N . LEU A 1 103 ? 8.723 -10.423 -24.462 1.00 50.53 103 LEU A N 1
ATOM 853 C CA . LEU A 1 103 ? 8.742 -9.078 -25.036 1.00 50.53 103 LEU A CA 1
ATOM 854 C C . LEU A 1 103 ? 10.069 -8.846 -25.772 1.00 50.53 103 LEU A C 1
ATOM 856 O O . LEU A 1 103 ? 10.875 -7.997 -25.392 1.00 50.53 103 LEU A O 1
ATOM 860 N N . GLU A 1 104 ? 10.289 -9.593 -26.857 1.00 45.06 104 GLU A N 1
ATOM 861 C CA . GLU A 1 104 ? 11.471 -9.488 -27.735 1.00 45.06 104 GLU A CA 1
ATOM 862 C C . GLU A 1 104 ? 11.630 -8.107 -28.418 1.00 45.06 104 GLU A C 1
ATOM 864 O O . GLU A 1 104 ? 12.590 -7.878 -29.151 1.00 45.06 104 GLU A O 1
ATOM 869 N N . CYS A 1 105 ? 10.700 -7.168 -28.201 1.00 43.69 105 CYS A N 1
ATOM 870 C CA . CYS A 1 105 ? 10.597 -5.910 -28.947 1.00 43.69 105 CYS A CA 1
ATOM 871 C C . CYS A 1 105 ? 10.863 -4.640 -28.130 1.00 43.69 105 CYS A C 1
ATOM 873 O O . CYS A 1 105 ? 10.709 -3.543 -28.667 1.00 43.69 105 CYS A O 1
ATOM 875 N N . VAL A 1 106 ? 11.250 -4.739 -26.857 1.00 48.72 106 VAL A N 1
ATOM 876 C CA . VAL A 1 106 ? 11.612 -3.536 -26.102 1.00 48.72 106 VAL A CA 1
ATOM 877 C C . VAL A 1 106 ? 13.088 -3.251 -26.284 1.00 48.72 106 VAL A C 1
ATOM 879 O O . VAL A 1 106 ? 13.958 -3.799 -25.609 1.00 48.72 106 VAL A O 1
ATOM 882 N N . GLU A 1 107 ? 13.362 -2.358 -27.227 1.00 50.00 107 GLU A N 1
ATOM 883 C CA . GLU A 1 107 ? 14.635 -1.659 -27.277 1.00 50.00 107 GLU A CA 1
ATOM 884 C C . GLU A 1 107 ? 14.904 -1.061 -25.883 1.00 50.00 107 GLU A C 1
ATOM 886 O O . GLU A 1 107 ? 14.076 -0.344 -25.315 1.00 50.00 107 GLU A O 1
ATOM 891 N N . GLN A 1 108 ? 16.044 -1.419 -25.287 1.00 50.22 108 GLN A N 1
ATOM 892 C CA . GLN A 1 108 ? 16.482 -0.921 -23.983 1.00 50.22 108 GLN A CA 1
ATOM 893 C C . GLN A 1 108 ? 16.722 0.590 -24.086 1.00 50.22 108 GLN A C 1
ATOM 895 O O . GLN A 1 108 ? 17.817 1.058 -24.394 1.00 50.22 108 GLN A O 1
ATOM 900 N N . HIS A 1 109 ? 15.670 1.379 -23.902 1.00 51.50 109 HIS A N 1
ATOM 901 C CA . HIS A 1 109 ? 15.728 2.809 -24.144 1.00 51.50 109 HIS A CA 1
ATOM 902 C C . HIS A 1 109 ? 16.196 3.559 -22.898 1.00 51.50 109 HIS A C 1
ATOM 904 O O . HIS A 1 109 ? 15.411 3.934 -22.031 1.00 51.50 109 HIS A O 1
ATOM 910 N N . GLN A 1 110 ? 17.491 3.874 -22.880 1.00 50.91 110 GLN A N 1
ATOM 911 C CA . GLN A 1 110 ? 18.140 4.795 -21.937 1.00 50.91 110 GLN A CA 1
ATOM 912 C C . GLN A 1 110 ? 17.494 6.204 -21.883 1.00 50.91 110 GLN A C 1
ATOM 914 O O . GLN A 1 110 ? 17.689 6.931 -20.915 1.00 50.91 110 GLN A O 1
ATOM 919 N N . ASN A 1 111 ? 16.688 6.586 -22.885 1.00 51.12 111 ASN A N 1
ATOM 920 C CA . ASN A 1 111 ? 16.163 7.950 -23.076 1.00 51.12 111 ASN A CA 1
ATOM 921 C C . ASN A 1 111 ? 14.837 8.269 -22.360 1.00 51.12 111 ASN A C 1
ATOM 923 O O . ASN A 1 111 ? 14.360 9.403 -22.437 1.00 51.12 111 ASN A O 1
ATOM 927 N N . ALA A 1 112 ? 14.210 7.310 -21.677 1.00 54.03 112 ALA A N 1
ATOM 928 C CA . ALA A 1 112 ? 12.943 7.570 -20.994 1.00 54.03 112 ALA A CA 1
ATOM 929 C C . ALA A 1 112 ? 13.086 8.590 -19.848 1.00 54.03 112 ALA A C 1
ATOM 931 O O . ALA A 1 112 ? 12.254 9.488 -19.722 1.00 54.03 112 ALA A O 1
ATOM 932 N N . LEU A 1 113 ? 14.162 8.508 -19.056 1.00 56.97 113 LEU A N 1
ATOM 933 C CA . LEU A 1 113 ? 14.402 9.401 -17.912 1.00 56.97 113 LEU A CA 1
ATOM 934 C C . LEU A 1 113 ? 14.596 10.869 -18.346 1.00 56.97 113 LEU A C 1
ATOM 936 O O . LEU A 1 113 ? 14.003 11.762 -17.745 1.00 56.97 113 LEU A O 1
ATOM 940 N N . GLU A 1 114 ? 15.309 11.128 -19.448 1.00 58.28 114 GLU A N 1
ATOM 941 C CA . GLU A 1 114 ? 15.471 12.485 -20.010 1.00 58.28 114 GLU A CA 1
ATOM 942 C C . GLU A 1 114 ? 14.146 13.094 -20.518 1.00 58.28 114 GLU A C 1
ATOM 944 O O . GLU A 1 114 ? 13.961 14.313 -20.537 1.00 58.28 114 GLU A O 1
ATOM 949 N N . MET A 1 115 ? 13.185 12.267 -20.942 1.00 55.12 115 MET A N 1
ATOM 950 C CA . MET A 1 115 ? 11.840 12.733 -21.307 1.00 55.12 115 MET A CA 1
ATOM 951 C C . MET A 1 115 ? 10.972 12.995 -20.072 1.00 55.12 115 MET A C 1
ATOM 953 O O . MET A 1 115 ? 10.215 13.972 -20.053 1.00 55.12 115 MET A O 1
ATOM 957 N N . LEU A 1 116 ? 11.118 12.172 -19.032 1.00 60.12 116 LEU A N 1
ATOM 958 C CA . LEU A 1 116 ? 10.476 12.370 -17.735 1.00 60.12 116 LEU A CA 1
ATOM 959 C C . LEU A 1 116 ? 10.942 13.663 -17.043 1.00 60.12 116 LEU A C 1
ATOM 961 O O . LEU A 1 116 ? 10.144 14.324 -16.382 1.00 60.12 116 LEU A O 1
ATOM 965 N N . GLU A 1 117 ? 12.185 14.101 -17.272 1.00 61.41 117 GLU A N 1
ATOM 966 C CA . GLU A 1 117 ? 12.672 15.423 -16.841 1.00 61.41 117 GLU A CA 1
ATOM 967 C C . GLU A 1 117 ? 11.803 16.580 -17.356 1.00 61.41 117 GLU A C 1
ATOM 969 O O . GLU A 1 117 ? 11.653 17.599 -16.678 1.00 61.41 117 GLU A O 1
ATOM 974 N N . ARG A 1 118 ? 11.209 16.438 -18.550 1.00 61.81 118 ARG A N 1
ATOM 975 C CA . ARG A 1 118 ? 10.413 17.494 -19.200 1.00 61.81 118 ARG A CA 1
ATOM 976 C C . ARG A 1 118 ? 8.926 17.433 -18.864 1.00 61.81 118 ARG A C 1
ATOM 978 O O . ARG A 1 118 ? 8.239 18.446 -19.002 1.00 61.81 118 ARG A O 1
ATOM 985 N N . LYS A 1 119 ? 8.417 16.273 -18.444 1.00 66.25 119 LYS A N 1
ATOM 986 C CA . LYS A 1 119 ? 7.009 16.056 -18.091 1.00 66.25 119 LYS A CA 1
ATOM 987 C C . LYS A 1 119 ? 6.942 15.381 -16.721 1.00 66.25 119 LYS A C 1
ATOM 989 O O . LYS A 1 119 ? 7.166 14.182 -16.623 1.00 66.25 119 LYS A O 1
ATOM 994 N N . LYS A 1 120 ? 6.586 16.140 -15.675 1.00 70.31 120 LYS A N 1
ATOM 995 C CA . LYS A 1 120 ? 6.249 15.550 -14.369 1.00 70.31 120 LYS A CA 1
ATOM 996 C C . LYS A 1 120 ? 5.074 14.598 -14.557 1.00 70.31 120 LYS A C 1
ATOM 998 O O . LYS A 1 120 ? 3.978 15.051 -14.892 1.00 70.31 120 LYS A O 1
ATOM 1003 N N . LEU A 1 121 ? 5.311 13.305 -14.365 1.00 78.44 121 LEU A N 1
ATOM 1004 C CA . LEU A 1 121 ? 4.249 12.312 -14.441 1.00 78.44 121 LEU A CA 1
ATOM 1005 C C . LEU A 1 121 ? 3.509 12.238 -13.112 1.00 78.44 121 LEU A C 1
ATOM 1007 O O . LEU A 1 121 ? 4.110 12.324 -12.040 1.00 78.44 121 LEU A O 1
ATOM 1011 N N . SER A 1 122 ? 2.200 12.056 -13.206 1.00 81.56 122 SER A N 1
ATOM 1012 C CA . SER A 1 122 ? 1.324 11.826 -12.069 1.00 81.56 122 SER A CA 1
ATOM 1013 C C . SER A 1 122 ? 0.610 10.502 -12.278 1.00 81.56 122 SER A C 1
ATOM 1015 O O . SER A 1 122 ? 0.211 10.176 -13.394 1.00 81.56 122 SER A O 1
ATOM 1017 N N . PHE A 1 123 ? 0.493 9.749 -11.197 1.00 86.44 123 PHE A N 1
ATOM 1018 C CA . PHE A 1 123 ? -0.131 8.440 -11.156 1.00 86.44 123 PHE A CA 1
ATOM 1019 C C . PHE A 1 123 ? -1.021 8.387 -9.918 1.00 86.44 123 PHE A C 1
ATOM 1021 O O . PHE A 1 123 ? -0.695 8.978 -8.886 1.00 86.44 123 PHE A O 1
ATOM 1028 N N . GLU A 1 124 ? -2.128 7.660 -10.006 1.00 90.75 124 GLU A N 1
ATOM 1029 C CA . GLU A 1 124 ? -3.024 7.445 -8.871 1.00 90.75 124 GLU A CA 1
ATOM 1030 C C . GLU A 1 124 ? -2.604 6.237 -8.026 1.00 90.75 124 GLU A C 1
ATOM 1032 O O . GLU A 1 124 ? -2.867 6.215 -6.824 1.00 90.75 124 GLU A O 1
ATOM 1037 N N . THR A 1 125 ? -1.919 5.259 -8.615 1.00 92.75 125 THR A N 1
ATOM 1038 C CA . THR A 1 125 ? -1.499 4.030 -7.929 1.00 92.75 125 THR A CA 1
ATOM 1039 C C . THR A 1 125 ? -0.006 3.800 -8.107 1.00 92.75 125 THR A C 1
ATOM 1041 O O . THR A 1 125 ? 0.515 3.958 -9.210 1.00 92.75 125 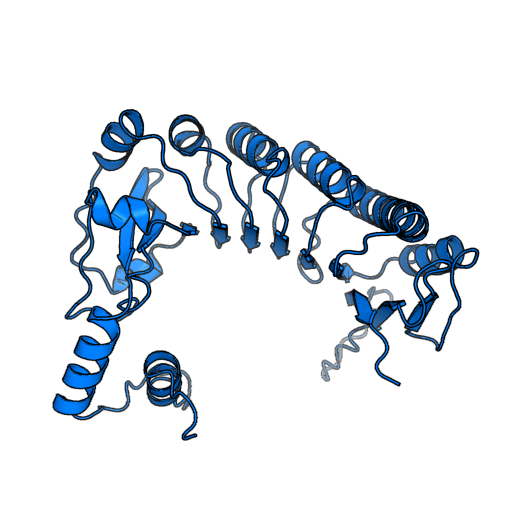THR A O 1
ATOM 1044 N N . LEU A 1 126 ? 0.666 3.400 -7.031 1.00 93.75 126 LEU A N 1
ATOM 1045 C CA . LEU A 1 126 ? 2.027 2.872 -7.044 1.00 93.75 126 LEU A CA 1
ATOM 1046 C C . LEU A 1 126 ? 1.999 1.402 -6.625 1.00 93.75 126 LEU A C 1
ATOM 1048 O O . LEU A 1 126 ? 1.463 1.069 -5.573 1.00 93.75 126 LEU A O 1
ATOM 1052 N N . GLU A 1 127 ? 2.607 0.541 -7.423 1.00 93.00 127 GLU A N 1
ATOM 1053 C CA . GLU A 1 127 ? 2.822 -0.871 -7.133 1.00 93.00 127 GLU A CA 1
ATOM 1054 C C . GLU A 1 127 ? 4.316 -1.165 -7.268 1.00 93.00 127 GLU A C 1
ATOM 1056 O O . GLU A 1 127 ? 4.923 -0.838 -8.287 1.00 93.00 127 GLU A O 1
ATOM 1061 N N . ILE A 1 128 ? 4.919 -1.731 -6.229 1.00 92.06 128 ILE A N 1
ATOM 1062 C CA . ILE A 1 128 ? 6.314 -2.169 -6.220 1.00 92.06 128 ILE A CA 1
ATOM 1063 C C . ILE A 1 128 ? 6.309 -3.636 -5.814 1.00 92.06 128 ILE A C 1
ATOM 1065 O O . ILE A 1 128 ? 5.850 -3.928 -4.712 1.00 92.06 128 ILE A O 1
ATOM 1069 N N . ALA A 1 129 ? 6.786 -4.536 -6.671 1.00 89.62 129 ALA A N 1
ATOM 1070 C CA . ALA A 1 129 ? 6.908 -5.943 -6.305 1.00 89.62 129 ALA A CA 1
ATOM 1071 C C . ALA A 1 129 ? 8.228 -6.565 -6.764 1.00 89.62 129 ALA A C 1
ATOM 1073 O O . ALA A 1 129 ? 8.794 -6.131 -7.767 1.00 89.62 129 ALA A O 1
ATOM 1074 N N . ASP A 1 130 ? 8.714 -7.572 -6.037 1.00 85.94 130 ASP A N 1
ATOM 1075 C CA . ASP A 1 130 ? 9.917 -8.341 -6.386 1.00 85.94 130 ASP A CA 1
ATOM 1076 C C . ASP A 1 130 ? 11.125 -7.447 -6.724 1.00 85.94 130 ASP A C 1
ATOM 1078 O O . ASP A 1 130 ? 11.840 -7.681 -7.701 1.00 85.94 130 ASP A O 1
ATOM 1082 N N . PHE A 1 131 ? 11.313 -6.350 -5.983 1.00 86.00 131 PHE A N 1
ATOM 1083 C CA . PHE A 1 131 ? 12.278 -5.305 -6.319 1.00 86.00 131 PHE A CA 1
ATOM 1084 C C . PHE A 1 131 ? 13.239 -5.015 -5.160 1.00 86.00 131 PHE A C 1
ATOM 1086 O O . PHE A 1 131 ? 12.838 -4.591 -4.082 1.00 86.00 131 PHE A O 1
ATOM 1093 N N . ASP A 1 132 ? 14.539 -5.151 -5.424 1.00 83.88 132 ASP A N 1
ATOM 1094 C CA . ASP A 1 132 ? 15.615 -4.921 -4.442 1.00 83.88 132 ASP A CA 1
ATOM 1095 C C . ASP A 1 132 ? 16.585 -3.797 -4.871 1.00 83.88 132 ASP A C 1
ATOM 1097 O O . ASP A 1 132 ? 17.706 -3.685 -4.372 1.00 83.88 132 ASP A O 1
ATOM 1101 N N . GLY A 1 133 ? 16.178 -2.962 -5.834 1.00 83.12 133 GLY A N 1
ATOM 1102 C CA . GLY A 1 133 ? 16.965 -1.821 -6.307 1.00 83.12 133 GLY A CA 1
ATOM 1103 C C . GLY A 1 133 ? 16.772 -0.541 -5.492 1.00 83.12 133 GLY A C 1
ATOM 1104 O O . GLY A 1 133 ? 16.078 -0.503 -4.483 1.00 83.12 133 GLY A O 1
ATOM 1105 N N . THR A 1 134 ? 17.344 0.564 -5.982 1.00 85.62 134 THR A N 1
ATOM 1106 C CA . THR A 1 134 ? 17.131 1.901 -5.397 1.00 85.62 134 THR A CA 1
ATOM 1107 C C . THR A 1 134 ? 16.099 2.706 -6.184 1.00 85.62 134 THR A C 1
ATOM 1109 O O . THR A 1 134 ? 16.186 2.821 -7.404 1.00 85.62 134 THR A O 1
ATOM 1112 N N . LEU A 1 135 ? 15.151 3.345 -5.494 1.00 86.38 135 LEU A N 1
ATOM 1113 C CA . LEU A 1 135 ? 14.157 4.245 -6.103 1.00 86.38 135 LEU A CA 1
ATOM 1114 C C . LEU A 1 135 ? 14.668 5.687 -6.258 1.00 86.38 135 LEU A C 1
ATOM 1116 O O . LEU A 1 135 ? 13.944 6.566 -6.737 1.00 86.38 135 LEU A O 1
ATOM 1120 N N . GLY A 1 136 ? 15.918 5.961 -5.866 1.00 79.25 136 GLY A N 1
ATOM 1121 C CA . GLY A 1 136 ? 16.490 7.309 -5.875 1.00 79.25 136 GLY A CA 1
ATOM 1122 C C . GLY A 1 136 ? 16.404 8.008 -7.230 1.00 79.25 136 GLY A C 1
ATOM 1123 O O . GLY A 1 136 ? 16.067 9.191 -7.295 1.00 79.25 136 GLY A O 1
ATOM 1124 N N . GLN A 1 137 ? 16.622 7.258 -8.312 1.00 76.19 137 GLN A N 1
ATOM 1125 C CA . GLN A 1 137 ? 16.583 7.781 -9.679 1.00 76.19 137 GLN A CA 1
ATOM 1126 C C . GLN A 1 137 ? 15.181 8.238 -10.107 1.00 76.19 137 GLN A C 1
ATOM 1128 O O . GLN A 1 137 ? 15.069 9.079 -10.985 1.00 76.19 137 GLN A O 1
ATOM 1133 N N . LEU A 1 138 ? 14.111 7.748 -9.474 1.00 75.31 138 LEU A N 1
ATOM 1134 C CA . LEU A 1 138 ? 12.730 8.052 -9.868 1.00 75.31 138 LEU A CA 1
ATOM 1135 C C . LEU A 1 138 ? 12.170 9.315 -9.197 1.00 75.31 138 LEU A C 1
ATOM 1137 O O . LEU A 1 138 ? 11.234 9.948 -9.693 1.00 75.31 138 LEU A O 1
ATOM 1141 N N . THR A 1 139 ? 12.764 9.708 -8.068 1.00 74.12 139 THR A N 1
ATOM 1142 C CA . THR A 1 139 ? 12.308 10.824 -7.224 1.00 74.12 139 THR A CA 1
ATOM 1143 C C . THR A 1 139 ? 12.109 12.155 -7.971 1.00 74.12 139 THR A C 1
ATOM 1145 O O . THR A 1 139 ? 11.121 12.838 -7.678 1.00 74.12 139 THR A O 1
ATOM 1148 N N . PRO A 1 140 ? 12.974 12.571 -8.918 1.00 73.88 140 PRO A N 1
ATOM 1149 C CA . PRO A 1 140 ? 12.810 13.855 -9.604 1.00 73.88 140 PRO A CA 1
ATOM 1150 C C . PRO A 1 140 ? 11.621 13.884 -10.577 1.00 73.88 140 PRO A C 1
ATOM 1152 O O . PRO A 1 140 ? 11.104 14.958 -10.885 1.00 73.88 140 PRO A O 1
ATOM 1155 N N . PHE A 1 141 ? 11.195 12.715 -11.052 1.00 75.38 141 PHE A N 1
ATOM 1156 C CA . PHE A 1 141 ? 10.341 12.562 -12.232 1.00 75.38 141 PHE A CA 1
ATOM 1157 C C . PHE A 1 141 ? 8.873 12.330 -11.903 1.00 75.38 141 PHE A C 1
ATOM 1159 O O . PHE A 1 141 ? 7.982 12.702 -12.671 1.00 75.38 141 PHE A O 1
ATOM 1166 N N . ILE A 1 142 ? 8.630 11.723 -10.747 1.00 80.19 142 ILE A N 1
ATOM 1167 C CA . ILE A 1 142 ? 7.303 11.315 -10.315 1.00 80.19 142 ILE A CA 1
ATOM 1168 C C . ILE A 1 142 ? 6.765 12.325 -9.311 1.00 80.19 142 ILE A C 1
ATOM 1170 O O . ILE A 1 142 ? 7.417 12.699 -8.325 1.00 80.19 142 ILE A O 1
ATOM 1174 N N . ASP A 1 143 ? 5.538 12.760 -9.557 1.00 80.62 143 ASP A N 1
ATOM 1175 C CA . ASP A 1 143 ? 4.774 13.549 -8.614 1.00 80.62 143 ASP A CA 1
ATOM 1176 C C . ASP A 1 143 ? 3.992 12.619 -7.662 1.00 80.62 143 ASP A C 1
ATOM 1178 O O . ASP A 1 143 ? 3.190 11.813 -8.134 1.00 80.62 143 ASP A O 1
ATOM 1182 N N . PRO A 1 144 ? 4.205 12.680 -6.333 1.00 74.62 144 PRO A N 1
ATOM 1183 C CA . PRO A 1 144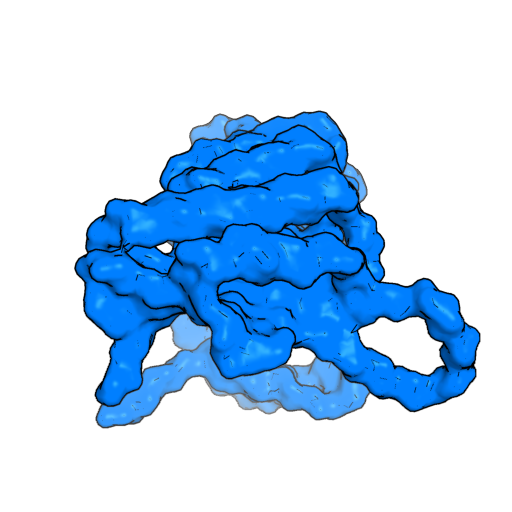 ? 3.674 11.743 -5.341 1.00 74.62 144 PRO A CA 1
ATOM 1184 C C . PRO A 1 144 ? 2.190 11.999 -5.033 1.00 74.62 144 PRO A C 1
ATOM 1186 O O . PRO A 1 144 ? 1.796 12.071 -3.873 1.00 74.62 144 PRO A O 1
ATOM 1189 N N . HIS A 1 145 ? 1.344 12.146 -6.045 1.00 85.25 145 HIS A N 1
ATOM 1190 C CA . HIS A 1 145 ? -0.107 12.299 -5.882 1.00 85.25 145 HIS A CA 1
ATOM 1191 C C . HIS A 1 145 ? -0.827 10.947 -5.920 1.00 85.25 145 HIS A C 1
ATOM 1193 O O . HIS A 1 145 ? -1.912 10.808 -6.481 1.00 85.25 145 HIS A O 1
ATOM 1199 N N . PHE A 1 146 ? -0.212 9.942 -5.295 1.00 91.81 146 PHE A N 1
ATOM 1200 C CA . PHE A 1 146 ? -0.778 8.608 -5.205 1.00 91.81 146 PHE A CA 1
ATOM 1201 C C . PHE A 1 146 ? -1.987 8.600 -4.271 1.00 91.81 146 PHE A C 1
ATOM 1203 O O . PHE A 1 146 ? -1.986 9.205 -3.196 1.00 91.81 146 PHE A O 1
ATOM 1210 N N . LYS A 1 147 ? -3.022 7.884 -4.692 1.00 94.56 147 LYS A N 1
ATOM 1211 C CA . LYS A 1 147 ? -4.170 7.483 -3.882 1.00 94.56 147 LYS A CA 1
ATOM 1212 C C . LYS A 1 147 ? -3.963 6.112 -3.257 1.00 94.56 147 LYS A C 1
ATOM 1214 O O . LYS A 1 147 ? -4.528 5.854 -2.194 1.00 94.56 147 LYS A O 1
ATOM 1219 N N . LYS A 1 148 ? -3.172 5.251 -3.906 1.00 95.81 148 LYS A N 1
ATOM 1220 C CA . LYS A 1 148 ? -2.927 3.873 -3.478 1.00 95.81 148 LYS A CA 1
ATOM 1221 C C . LYS A 1 148 ? -1.456 3.487 -3.595 1.00 95.81 148 LYS A C 1
ATOM 1223 O O . LYS A 1 148 ? -0.804 3.867 -4.567 1.00 95.81 148 LYS A O 1
ATOM 1228 N N . ILE A 1 149 ? -0.969 2.700 -2.640 1.00 96.31 149 ILE A N 1
ATOM 1229 C CA . ILE A 1 149 ? 0.358 2.078 -2.673 1.00 96.31 149 ILE A CA 1
ATOM 1230 C C . ILE A 1 149 ? 0.233 0.594 -2.347 1.00 96.31 149 ILE A C 1
ATOM 1232 O O . ILE A 1 149 ? -0.385 0.241 -1.343 1.00 96.31 149 ILE A O 1
ATOM 1236 N N . ARG A 1 150 ? 0.881 -0.248 -3.147 1.00 95.62 150 ARG A N 1
ATOM 1237 C CA . ARG A 1 150 ? 1.142 -1.657 -2.855 1.00 95.62 150 ARG A CA 1
ATOM 1238 C C . ARG A 1 150 ? 2.646 -1.902 -2.921 1.00 95.62 150 ARG A C 1
ATOM 1240 O O . ARG A 1 150 ? 3.273 -1.529 -3.908 1.00 95.62 150 ARG A O 1
ATOM 1247 N N . ILE A 1 151 ? 3.216 -2.495 -1.877 1.00 94.06 151 ILE A N 1
ATOM 1248 C CA . ILE A 1 151 ? 4.622 -2.912 -1.834 1.00 94.06 151 ILE A CA 1
ATOM 1249 C C . ILE A 1 151 ? 4.654 -4.384 -1.436 1.00 94.06 151 ILE A C 1
ATOM 1251 O O . ILE A 1 151 ? 4.128 -4.730 -0.380 1.00 94.06 151 ILE A O 1
ATOM 1255 N N . GLU A 1 152 ? 5.254 -5.227 -2.267 1.00 91.62 152 GLU A N 1
ATOM 1256 C CA . GLU A 1 152 ? 5.232 -6.682 -2.123 1.00 91.62 152 GLU A CA 1
ATOM 1257 C C . GLU A 1 152 ? 6.622 -7.292 -2.334 1.00 91.62 152 GLU A C 1
ATOM 1259 O O . GLU A 1 152 ? 7.297 -6.943 -3.290 1.00 91.62 152 GLU A O 1
ATOM 1264 N N . ASP A 1 153 ? 7.076 -8.177 -1.446 1.00 88.94 153 ASP A N 1
ATOM 1265 C CA . ASP A 1 153 ? 8.332 -8.947 -1.589 1.00 88.94 153 ASP A CA 1
ATOM 1266 C C . ASP A 1 153 ? 9.530 -8.096 -2.068 1.00 88.94 153 ASP A C 1
ATOM 1268 O O . ASP A 1 153 ? 10.176 -8.350 -3.080 1.00 88.94 153 ASP A O 1
ATOM 1272 N N . THR A 1 154 ? 9.753 -6.974 -1.382 1.00 89.12 154 THR A N 1
ATOM 1273 C CA . THR A 1 154 ? 10.632 -5.890 -1.845 1.00 89.12 154 THR A CA 1
ATOM 1274 C C . THR A 1 154 ? 11.469 -5.362 -0.684 1.00 89.12 154 THR A C 1
ATOM 1276 O O . THR A 1 154 ? 10.961 -5.169 0.429 1.00 89.12 154 THR A O 1
ATOM 1279 N N . ARG A 1 155 ? 12.753 -5.067 -0.932 1.00 89.69 155 ARG A N 1
ATOM 1280 C CA . ARG A 1 155 ? 13.674 -4.484 0.057 1.00 89.69 155 ARG A CA 1
ATOM 1281 C C . ARG A 1 155 ? 14.021 -3.030 -0.267 1.00 89.69 155 ARG A C 1
ATOM 1283 O O . ARG A 1 155 ? 14.858 -2.755 -1.116 1.00 89.69 155 ARG A O 1
ATOM 1290 N N . LEU A 1 156 ? 13.435 -2.090 0.481 1.00 89.31 156 LEU A N 1
ATOM 1291 C CA . LEU A 1 156 ? 13.585 -0.636 0.290 1.00 89.31 156 LEU A CA 1
ATOM 1292 C C . LEU A 1 156 ? 14.097 0.054 1.560 1.00 89.31 156 LEU A C 1
ATOM 1294 O O . LEU A 1 156 ? 13.419 0.900 2.145 1.00 89.31 156 LEU A O 1
ATOM 1298 N N . ASN A 1 157 ? 15.291 -0.317 2.019 1.00 86.62 157 ASN A N 1
ATOM 1299 C CA . ASN A 1 157 ? 15.882 0.247 3.238 1.00 86.62 157 ASN A CA 1
ATOM 1300 C C . ASN A 1 157 ? 16.966 1.311 2.980 1.00 86.62 157 ASN A C 1
ATOM 1302 O O . ASN A 1 157 ? 17.424 1.953 3.932 1.00 86.62 157 ASN A O 1
ATOM 1306 N N . ASP A 1 158 ? 17.352 1.546 1.721 1.00 91.25 158 ASP A N 1
ATOM 1307 C CA . ASP A 1 158 ? 18.350 2.553 1.366 1.00 91.25 158 ASP A CA 1
ATOM 1308 C C . ASP A 1 158 ? 17.815 3.987 1.505 1.00 91.25 158 ASP A C 1
ATOM 1310 O O . ASP A 1 158 ? 16.622 4.266 1.368 1.00 91.25 158 ASP A O 1
ATOM 1314 N N . SER A 1 159 ? 18.721 4.934 1.756 1.00 90.19 159 SER A N 1
ATOM 1315 C CA . SER A 1 159 ? 18.376 6.337 2.013 1.00 90.19 159 SER A CA 1
ATOM 1316 C C . SER A 1 159 ? 17.576 6.998 0.887 1.00 90.19 159 SER A C 1
ATOM 1318 O O . SER A 1 159 ? 16.743 7.863 1.166 1.00 90.19 159 SER A O 1
ATOM 1320 N N . ALA A 1 160 ? 17.821 6.628 -0.373 1.00 88.69 160 ALA A N 1
ATOM 1321 C CA . ALA A 1 160 ? 17.156 7.258 -1.505 1.00 88.69 160 ALA A CA 1
ATOM 1322 C C . ALA A 1 160 ? 15.731 6.713 -1.681 1.00 88.69 160 ALA A C 1
ATOM 1324 O O . ALA A 1 160 ? 14.796 7.500 -1.852 1.00 88.69 160 ALA A O 1
ATOM 1325 N N . SER A 1 161 ? 15.541 5.400 -1.528 1.00 91.19 161 SER A N 1
ATOM 1326 C CA . SER A 1 161 ? 14.206 4.792 -1.472 1.00 91.19 161 SER A CA 1
ATOM 1327 C C . SER A 1 161 ? 13.398 5.282 -0.270 1.00 91.19 161 SER A C 1
ATOM 1329 O O . SER A 1 161 ? 12.228 5.627 -0.428 1.00 91.19 161 SER A O 1
ATOM 1331 N N . ASN A 1 162 ? 14.023 5.445 0.902 1.00 91.81 162 ASN A N 1
ATOM 1332 C CA . ASN A 1 162 ? 13.372 6.022 2.084 1.00 91.81 162 ASN A CA 1
ATOM 1333 C C . ASN A 1 162 ? 12.828 7.428 1.805 1.00 91.81 162 ASN A C 1
ATOM 1335 O O . ASN A 1 162 ? 11.679 7.729 2.127 1.00 91.81 162 ASN A O 1
ATOM 1339 N N . ALA A 1 163 ? 13.629 8.294 1.175 1.00 91.50 163 ALA A N 1
ATOM 1340 C CA . ALA A 1 163 ? 13.202 9.649 0.835 1.00 91.50 163 ALA A CA 1
ATOM 1341 C C . ALA A 1 163 ? 11.993 9.651 -0.118 1.00 91.50 163 ALA A C 1
ATOM 1343 O O . ALA A 1 163 ? 11.057 10.435 0.076 1.00 91.50 163 ALA A O 1
ATOM 1344 N N . PHE A 1 164 ? 11.992 8.755 -1.109 1.00 91.50 164 PHE A N 1
ATOM 1345 C CA . PHE A 1 164 ? 10.872 8.574 -2.026 1.00 91.50 164 PHE A CA 1
ATOM 1346 C C . PHE A 1 164 ? 9.608 8.103 -1.292 1.00 91.50 164 PHE A C 1
ATOM 1348 O O . PHE A 1 164 ? 8.576 8.772 -1.361 1.00 91.50 164 PHE A O 1
ATOM 1355 N N . LEU A 1 165 ? 9.693 7.017 -0.519 1.00 93.44 165 LEU A N 1
ATOM 1356 C CA . LEU A 1 165 ? 8.552 6.455 0.211 1.00 93.44 165 LEU A CA 1
ATOM 1357 C C . LEU A 1 165 ? 7.975 7.433 1.240 1.00 93.44 165 LEU A C 1
ATOM 1359 O O . LEU A 1 165 ? 6.762 7.605 1.314 1.00 93.44 165 LEU A O 1
ATOM 1363 N N . ILE A 1 166 ? 8.821 8.149 1.987 1.00 93.19 166 ILE A N 1
ATOM 1364 C CA . ILE A 1 166 ? 8.373 9.180 2.937 1.00 93.19 166 ILE A CA 1
ATOM 1365 C C . ILE A 1 166 ? 7.599 10.288 2.215 1.00 93.19 166 ILE A C 1
ATOM 1367 O O . ILE A 1 166 ? 6.612 10.804 2.746 1.00 93.19 166 ILE A O 1
ATOM 1371 N N . ARG A 1 167 ? 8.037 10.681 1.014 1.00 91.06 167 ARG A N 1
ATOM 1372 C CA . ARG A 1 167 ? 7.331 11.670 0.193 1.00 91.06 167 ARG A CA 1
ATOM 1373 C C . ARG A 1 167 ? 5.973 11.133 -0.270 1.00 91.06 167 ARG A C 1
ATOM 1375 O O . ARG A 1 167 ? 5.004 11.885 -0.219 1.00 91.06 167 ARG A O 1
ATOM 1382 N N . VAL A 1 168 ? 5.887 9.857 -0.649 1.00 92.31 168 VAL A N 1
ATOM 1383 C CA . VAL A 1 168 ? 4.624 9.192 -1.013 1.00 92.31 168 VAL A CA 1
ATOM 1384 C C . VAL A 1 168 ? 3.662 9.107 0.184 1.00 92.31 168 VAL A C 1
ATOM 1386 O O . VAL A 1 168 ? 2.516 9.529 0.069 1.00 92.31 168 VAL A O 1
ATOM 1389 N N . LEU A 1 169 ? 4.121 8.669 1.362 1.00 93.19 169 LEU A N 1
ATOM 1390 C CA . LEU A 1 169 ? 3.305 8.543 2.589 1.00 93.19 169 LEU A CA 1
ATOM 1391 C C . LEU A 1 169 ? 2.793 9.891 3.140 1.00 93.19 169 LEU A C 1
ATOM 1393 O O . LEU A 1 169 ? 1.833 9.965 3.913 1.00 93.19 169 LEU A O 1
ATOM 1397 N N . LYS A 1 170 ? 3.434 10.995 2.752 1.00 89.88 170 LYS A N 1
ATOM 1398 C CA . LYS A 1 170 ? 2.988 12.360 3.069 1.00 89.88 170 LYS A CA 1
ATOM 1399 C C . LYS A 1 170 ? 1.958 12.909 2.084 1.00 89.88 170 LYS A C 1
ATOM 1401 O O . LYS A 1 170 ? 1.483 14.023 2.293 1.00 89.88 170 LYS A O 1
ATOM 1406 N N . SER A 1 171 ? 1.622 12.166 1.033 1.00 89.38 171 SER A N 1
ATOM 1407 C CA . SER A 1 171 ? 0.628 12.598 0.061 1.00 89.38 171 SER A CA 1
ATOM 1408 C C . SER A 1 171 ? -0.744 12.769 0.710 1.00 89.38 171 SER A C 1
ATOM 1410 O O . SER A 1 171 ? -1.222 11.887 1.420 1.00 89.38 171 SER A O 1
ATOM 1412 N N . ALA A 1 172 ? -1.388 13.909 0.454 1.00 88.56 172 ALA A N 1
ATOM 1413 C CA . ALA A 1 172 ? -2.718 14.210 0.983 1.00 88.56 172 ALA A CA 1
ATOM 1414 C C . ALA A 1 172 ? -3.831 13.403 0.292 1.00 88.56 172 ALA A C 1
ATOM 1416 O O . ALA A 1 172 ? -4.932 13.293 0.821 1.00 88.56 172 ALA A O 1
ATOM 1417 N N . SER A 1 173 ? -3.559 12.861 -0.899 1.00 91.62 173 SER A N 1
ATOM 1418 C CA . SER A 1 173 ? -4.503 12.027 -1.646 1.00 91.62 173 SER A CA 1
ATOM 1419 C C . SER A 1 173 ? -4.441 10.556 -1.258 1.00 91.62 173 SER A C 1
ATOM 1421 O O . SER A 1 173 ? -5.269 9.790 -1.746 1.00 91.62 173 SER A O 1
ATOM 1423 N N . LEU A 1 174 ? -3.464 10.153 -0.441 1.00 94.62 174 LEU A N 1
ATOM 1424 C CA . LEU A 1 174 ? -3.211 8.756 -0.131 1.00 94.62 174 LEU A CA 1
ATOM 1425 C C . LEU A 1 174 ? -4.284 8.187 0.799 1.00 94.62 174 LEU A C 1
ATOM 1427 O O . LEU A 1 174 ? -4.513 8.701 1.890 1.00 94.62 174 LEU A O 1
ATOM 1431 N N . MET A 1 175 ? -4.910 7.096 0.362 1.00 93.81 175 MET A N 1
ATOM 1432 C CA . MET A 1 175 ? -6.066 6.481 1.017 1.00 93.81 175 MET A CA 1
ATOM 1433 C C . MET A 1 175 ? -5.912 4.969 1.223 1.00 93.81 175 MET A C 1
ATOM 1435 O O . MET A 1 175 ? -6.641 4.402 2.033 1.00 93.81 175 MET A O 1
ATOM 1439 N N . ASP A 1 176 ? -5.025 4.311 0.478 1.00 95.38 176 ASP A N 1
ATOM 1440 C CA . ASP A 1 176 ? -4.863 2.854 0.468 1.00 95.38 176 ASP A CA 1
ATOM 1441 C C . ASP A 1 176 ? -3.375 2.503 0.554 1.00 95.38 176 ASP A C 1
ATOM 1443 O O . ASP A 1 176 ? -2.590 2.932 -0.296 1.00 95.38 176 ASP A O 1
ATOM 1447 N N . VAL A 1 177 ? -2.986 1.765 1.589 1.00 96.31 177 VAL A N 1
ATOM 1448 C CA . VAL A 1 177 ? -1.610 1.295 1.789 1.00 96.31 177 VAL A CA 1
ATOM 1449 C C . VAL A 1 177 ? -1.639 -0.205 2.026 1.00 96.31 177 VAL A C 1
ATOM 1451 O O . VAL A 1 177 ? -2.282 -0.672 2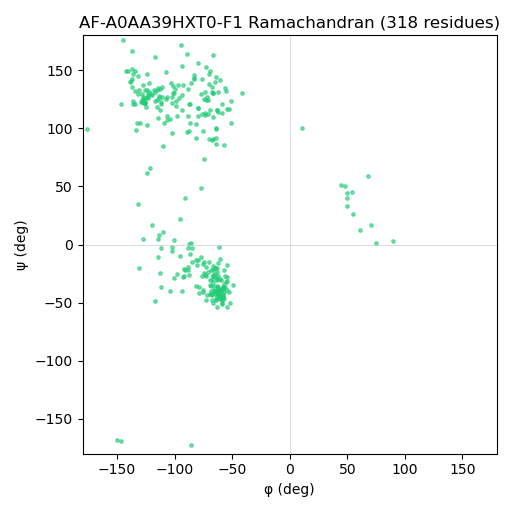.962 1.00 96.31 177 VAL A O 1
ATOM 1454 N N . GLN A 1 178 ? -0.927 -0.954 1.190 1.00 95.50 178 GLN A N 1
ATOM 1455 C CA . GLN A 1 178 ? -0.801 -2.405 1.285 1.00 95.50 178 GLN A CA 1
ATOM 1456 C C . GLN A 1 178 ? 0.676 -2.788 1.272 1.00 95.50 178 GLN A C 1
ATOM 1458 O O . GLN A 1 178 ? 1.408 -2.418 0.356 1.00 95.50 178 GLN A O 1
ATOM 1463 N N . LEU A 1 179 ? 1.106 -3.514 2.296 1.00 93.31 179 LEU A N 1
ATOM 1464 C CA . LEU A 1 179 ? 2.475 -3.967 2.485 1.00 93.31 179 LEU A CA 1
ATOM 1465 C C . LEU A 1 179 ? 2.457 -5.483 2.672 1.00 93.31 179 LEU A C 1
ATOM 1467 O O . LEU A 1 179 ? 1.822 -5.973 3.600 1.00 93.31 179 LEU A O 1
ATOM 1471 N N . GLU A 1 180 ? 3.156 -6.221 1.823 1.00 90.50 180 GLU A N 1
ATOM 1472 C CA . GLU A 1 180 ? 3.308 -7.672 1.929 1.00 90.50 180 GLU A CA 1
ATOM 1473 C C . GLU A 1 180 ? 4.793 -8.026 1.853 1.00 90.50 180 GLU A C 1
ATOM 1475 O O . GLU A 1 180 ? 5.462 -7.667 0.893 1.00 90.50 180 GLU A O 1
ATOM 1480 N N . LYS A 1 181 ? 5.341 -8.715 2.862 1.00 86.62 181 LYS A N 1
ATOM 1481 C CA . LYS A 1 181 ? 6.755 -9.162 2.864 1.00 86.62 181 LYS A CA 1
ATOM 1482 C C . LYS A 1 181 ? 7.763 -8.042 2.524 1.00 86.62 181 LYS A C 1
ATOM 1484 O O . LYS A 1 181 ? 8.789 -8.272 1.891 1.00 86.62 181 LYS A O 1
ATOM 1489 N N . ALA A 1 182 ? 7.462 -6.803 2.911 1.00 88.50 182 ALA A N 1
ATOM 1490 C CA . ALA A 1 182 ? 8.301 -5.650 2.604 1.00 88.50 182 ALA A CA 1
ATOM 1491 C C . ALA A 1 182 ? 9.367 -5.453 3.693 1.00 88.50 182 ALA A C 1
ATOM 1493 O O . ALA A 1 182 ? 9.046 -5.455 4.884 1.00 88.50 182 ALA A O 1
ATOM 1494 N N . ILE A 1 183 ? 10.625 -5.234 3.299 1.00 90.62 183 ILE A N 1
ATOM 1495 C CA . ILE A 1 183 ? 11.694 -4.800 4.211 1.00 90.62 183 ILE A CA 1
ATOM 1496 C C . ILE A 1 183 ? 11.854 -3.287 4.082 1.00 90.62 183 ILE A C 1
ATOM 1498 O O . ILE A 1 183 ? 12.342 -2.788 3.066 1.00 90.62 183 ILE A O 1
ATOM 1502 N N . LEU A 1 184 ? 11.464 -2.557 5.126 1.00 91.56 184 LEU A N 1
ATOM 1503 C CA . LEU A 1 184 ? 11.473 -1.095 5.168 1.00 91.56 184 LEU A CA 1
ATOM 1504 C C . LEU A 1 184 ? 12.439 -0.588 6.242 1.00 91.56 184 LEU A C 1
ATOM 1506 O O . LEU A 1 184 ? 12.836 -1.317 7.148 1.00 91.56 184 LEU A O 1
ATOM 1510 N N . SER A 1 185 ? 12.846 0.677 6.142 1.00 92.19 185 SER A N 1
ATOM 1511 C CA . SER A 1 185 ? 13.619 1.306 7.215 1.00 92.19 185 SER A CA 1
ATOM 1512 C C . SER A 1 185 ? 12.717 1.765 8.372 1.00 92.19 185 SER A C 1
ATOM 1514 O O . SER A 1 185 ? 11.560 2.125 8.132 1.00 92.19 185 SER A O 1
ATOM 1516 N N . PRO A 1 186 ? 13.260 1.903 9.599 1.00 91.62 186 PRO A N 1
ATOM 1517 C CA . PRO A 1 186 ? 12.513 2.438 10.742 1.00 91.62 186 PRO A CA 1
ATOM 1518 C C . PRO A 1 186 ? 11.884 3.817 10.484 1.00 91.62 186 PRO A C 1
ATOM 1520 O O . PRO A 1 186 ? 10.807 4.128 10.972 1.00 91.62 186 PRO A O 1
ATOM 1523 N N . GLN A 1 187 ? 12.522 4.653 9.657 1.00 93.25 187 GLN A N 1
ATOM 1524 C CA . GLN A 1 187 ? 11.986 5.975 9.316 1.00 93.25 187 GLN A CA 1
ATOM 1525 C C . GLN A 1 187 ? 10.724 5.888 8.450 1.00 93.25 187 GLN A C 1
ATOM 1527 O O . GLN A 1 187 ? 9.847 6.744 8.549 1.00 93.25 187 GLN A O 1
ATOM 1532 N N . VAL A 1 188 ? 10.649 4.890 7.566 1.00 94.88 188 VAL A N 1
ATOM 1533 C CA . VAL A 1 188 ? 9.461 4.632 6.744 1.00 94.88 188 VAL A CA 1
ATOM 1534 C C . VAL A 1 188 ? 8.375 3.985 7.603 1.00 94.88 188 VAL A C 1
ATOM 1536 O O . VAL A 1 188 ? 7.224 4.407 7.514 1.00 94.88 188 VAL A O 1
ATOM 1539 N N . GLU A 1 189 ? 8.747 3.048 8.480 1.00 93.62 189 GLU A N 1
ATOM 1540 C CA . GLU A 1 189 ? 7.870 2.468 9.507 1.00 93.62 189 GLU A CA 1
ATOM 1541 C C . GLU A 1 189 ? 7.185 3.567 10.347 1.00 93.62 189 GLU A C 1
ATOM 1543 O O . GLU A 1 189 ? 5.957 3.614 10.413 1.00 93.62 189 GLU A O 1
ATOM 1548 N N . ASP A 1 190 ? 7.933 4.540 10.877 1.00 94.06 190 ASP A N 1
ATOM 1549 C CA . ASP A 1 190 ? 7.366 5.673 11.628 1.00 94.06 190 ASP A CA 1
ATOM 1550 C C . ASP A 1 190 ? 6.349 6.482 10.801 1.00 94.06 190 ASP A C 1
ATOM 1552 O O . ASP A 1 190 ? 5.316 6.927 11.306 1.00 94.06 190 ASP A O 1
ATOM 1556 N N . LYS A 1 191 ? 6.595 6.665 9.496 1.00 95.50 191 LYS A N 1
ATOM 1557 C CA . LYS A 1 191 ? 5.649 7.365 8.609 1.00 95.50 191 LYS A CA 1
ATOM 1558 C C . LYS A 1 191 ? 4.400 6.561 8.291 1.00 95.50 191 LYS A C 1
ATOM 1560 O O . LYS A 1 191 ? 3.356 7.164 8.043 1.00 95.50 191 LYS A O 1
ATOM 1565 N N . ILE A 1 192 ? 4.487 5.239 8.319 1.00 94.94 192 ILE A N 1
ATOM 1566 C CA . ILE A 1 192 ? 3.329 4.358 8.199 1.00 94.94 192 ILE A CA 1
ATOM 1567 C C . ILE A 1 192 ? 2.451 4.459 9.456 1.00 94.94 192 ILE A C 1
ATOM 1569 O O . ILE A 1 192 ? 1.232 4.591 9.341 1.00 94.94 192 ILE A O 1
ATOM 1573 N N . VAL A 1 193 ? 3.064 4.486 10.643 1.00 93.56 193 VAL A N 1
ATOM 1574 C CA . VAL A 1 193 ? 2.373 4.727 11.923 1.00 93.56 193 VAL A CA 1
ATOM 1575 C C . VAL A 1 193 ? 1.659 6.087 11.895 1.00 93.56 193 VAL A C 1
ATOM 1577 O O . VAL A 1 193 ? 0.447 6.157 12.100 1.00 93.56 193 VAL A O 1
ATOM 1580 N N . GLU A 1 194 ? 2.362 7.161 11.511 1.00 93.62 194 GLU A N 1
ATOM 1581 C CA . GLU A 1 194 ? 1.758 8.495 11.353 1.00 93.62 194 GLU A CA 1
ATOM 1582 C C . GLU A 1 194 ? 0.594 8.509 10.348 1.00 93.62 194 GLU A C 1
ATOM 1584 O O . GLU A 1 194 ? -0.370 9.254 10.530 1.00 93.62 194 GLU A O 1
ATOM 1589 N N . PHE A 1 195 ? 0.677 7.732 9.263 1.00 92.75 195 PHE A N 1
ATOM 1590 C CA . PHE A 1 195 ? -0.399 7.617 8.278 1.00 92.75 195 PHE A CA 1
ATOM 1591 C C . PHE A 1 195 ? -1.657 6.989 8.887 1.00 92.75 195 PHE A C 1
ATOM 1593 O O . PHE A 1 195 ? -2.749 7.542 8.726 1.00 92.75 195 PHE A O 1
ATOM 1600 N N . LEU A 1 196 ? -1.509 5.884 9.625 1.00 91.00 196 LEU A N 1
ATOM 1601 C CA . LEU A 1 196 ? -2.624 5.231 10.310 1.00 91.00 196 LEU A CA 1
ATOM 1602 C C . LEU A 1 196 ? -3.336 6.188 11.267 1.00 91.00 196 LEU A C 1
ATOM 1604 O O . LEU A 1 196 ? -4.562 6.302 11.223 1.00 91.00 196 LEU A O 1
ATOM 1608 N N . GLU A 1 197 ? -2.573 6.933 12.067 1.00 90.31 197 GLU A N 1
ATOM 1609 C CA . GLU A 1 197 ? -3.101 7.853 13.078 1.00 90.31 197 GLU A CA 1
ATOM 1610 C C . GLU A 1 197 ? -3.885 9.036 12.509 1.00 90.31 197 GLU A C 1
ATOM 1612 O O . GLU A 1 197 ? -4.682 9.640 13.235 1.00 90.31 197 GLU A O 1
ATOM 1617 N N . ARG A 1 198 ? -3.697 9.394 11.232 1.00 87.19 198 ARG A N 1
ATOM 1618 C CA . ARG A 1 198 ? -4.547 10.405 10.571 1.00 87.19 198 ARG A CA 1
ATOM 1619 C C . ARG A 1 198 ? -5.998 9.931 10.491 1.00 87.19 198 ARG A C 1
ATOM 1621 O O . ARG A 1 198 ? -6.918 10.750 10.509 1.00 87.19 198 ARG A O 1
ATOM 1628 N N . SER A 1 199 ? -6.209 8.615 10.419 1.00 81.00 199 SER A N 1
ATOM 1629 C CA . SER A 1 199 ? -7.528 7.988 10.283 1.00 81.00 199 SER A CA 1
ATOM 1630 C C . SER A 1 199 ? -8.310 8.523 9.074 1.00 81.00 199 SER A C 1
ATOM 1632 O O . SER A 1 199 ? -9.534 8.585 9.087 1.00 81.00 199 SER A O 1
ATOM 1634 N N . GLU A 1 200 ? -7.616 9.005 8.042 1.00 84.44 200 GLU A N 1
ATOM 1635 C CA . GLU A 1 200 ? -8.215 9.558 6.818 1.00 84.44 200 GLU A CA 1
ATOM 1636 C C . GLU A 1 200 ? -8.200 8.559 5.657 1.00 84.44 200 GLU A C 1
ATOM 1638 O O . GLU A 1 200 ? -8.647 8.898 4.568 1.00 84.44 200 GLU A O 1
ATOM 1643 N N . TRP A 1 201 ? -7.749 7.331 5.900 1.00 89.50 201 TRP A N 1
ATOM 1644 C CA . TRP A 1 201 ? -7.578 6.262 4.923 1.00 89.50 201 TRP A CA 1
ATOM 1645 C C . TRP A 1 201 ? -8.839 5.396 4.755 1.00 89.50 201 TRP A C 1
ATOM 1647 O O . TRP A 1 201 ? -9.749 5.434 5.580 1.00 89.50 201 TRP A O 1
ATOM 1657 N N . ASN A 1 202 ? -8.889 4.629 3.662 1.00 87.06 202 ASN A N 1
ATOM 1658 C CA . ASN A 1 202 ? -9.937 3.645 3.369 1.00 87.06 202 ASN A CA 1
ATOM 1659 C C . ASN A 1 202 ? -9.447 2.216 3.603 1.00 87.06 202 ASN A C 1
ATOM 1661 O O . ASN A 1 202 ? -10.196 1.391 4.112 1.00 87.06 202 ASN A O 1
ATOM 1665 N N . ARG A 1 203 ? -8.198 1.917 3.227 1.00 90.00 203 ARG A N 1
ATOM 1666 C CA . ARG A 1 203 ? -7.621 0.584 3.384 1.00 90.00 203 ARG A CA 1
ATOM 1667 C C . ARG A 1 203 ? -6.194 0.658 3.907 1.00 90.00 203 ARG A C 1
ATOM 1669 O O . ARG A 1 203 ? -5.387 1.454 3.431 1.00 90.00 203 ARG A O 1
ATOM 1676 N N . PHE A 1 204 ? -5.895 -0.198 4.869 1.00 92.12 204 PHE A N 1
ATOM 1677 C CA . PHE A 1 204 ? -4.552 -0.429 5.360 1.00 92.12 204 PHE A CA 1
ATOM 1678 C C . PHE A 1 204 ? -4.319 -1.926 5.527 1.00 92.12 204 PHE A C 1
ATOM 1680 O O . PHE A 1 204 ? -5.060 -2.590 6.245 1.00 92.12 204 PHE A O 1
ATOM 1687 N N . SER A 1 205 ? -3.294 -2.462 4.876 1.00 92.19 205 SER A N 1
ATOM 1688 C CA . SER A 1 205 ? -2.955 -3.879 4.946 1.00 92.19 205 SER A CA 1
ATOM 1689 C C . SER A 1 205 ? -1.471 -4.063 5.208 1.00 92.19 205 SER A C 1
ATOM 1691 O O . SER A 1 205 ? -0.645 -3.513 4.484 1.00 92.19 205 SER A O 1
ATOM 1693 N N . ILE A 1 206 ? -1.141 -4.879 6.202 1.00 89.56 206 ILE A N 1
ATOM 1694 C CA . ILE A 1 206 ? 0.194 -5.436 6.412 1.00 89.56 206 ILE A CA 1
ATOM 1695 C C . ILE A 1 206 ? 0.068 -6.955 6.428 1.00 89.56 206 ILE A C 1
ATOM 1697 O O . ILE A 1 206 ? -0.697 -7.488 7.226 1.00 89.56 206 ILE A O 1
ATOM 1701 N N . ASP A 1 207 ? 0.842 -7.650 5.603 1.00 86.25 207 ASP A N 1
ATOM 1702 C CA . ASP A 1 207 ? 1.040 -9.094 5.686 1.00 86.25 207 ASP A CA 1
ATOM 1703 C C . ASP A 1 207 ? 2.529 -9.434 5.807 1.00 86.25 207 ASP A C 1
ATOM 1705 O O . ASP A 1 207 ? 3.290 -9.407 4.839 1.00 86.25 207 ASP A O 1
ATOM 1709 N N . ASP A 1 208 ? 2.943 -9.773 7.021 1.00 80.00 208 ASP A N 1
ATOM 1710 C CA . ASP A 1 208 ? 4.297 -10.209 7.359 1.00 80.00 208 ASP A CA 1
ATOM 1711 C C . ASP A 1 208 ? 4.263 -11.491 8.220 1.00 80.00 208 ASP A C 1
ATOM 1713 O O . ASP A 1 208 ? 5.074 -11.736 9.117 1.00 80.00 208 ASP A O 1
ATOM 1717 N N . ARG A 1 209 ? 3.281 -12.367 7.958 1.00 73.19 209 ARG A N 1
ATOM 1718 C CA . ARG A 1 209 ? 3.074 -13.615 8.724 1.00 73.19 209 ARG A CA 1
ATOM 1719 C C . ARG A 1 209 ? 4.247 -14.592 8.643 1.00 73.19 209 ARG A C 1
ATOM 1721 O O . ARG A 1 209 ? 4.440 -15.404 9.554 1.00 73.19 209 ARG A O 1
ATOM 1728 N N . PHE A 1 210 ? 5.018 -14.549 7.559 1.00 66.69 210 PHE A N 1
ATOM 1729 C CA . PHE A 1 210 ? 5.985 -15.599 7.235 1.00 66.69 210 PHE A CA 1
ATOM 1730 C C . PHE A 1 210 ? 7.443 -15.164 7.345 1.00 66.69 210 PHE A C 1
ATOM 1732 O O . PHE A 1 210 ? 8.257 -15.977 7.790 1.00 66.69 210 PHE A O 1
ATOM 1739 N N . GLN A 1 211 ? 7.764 -13.921 6.980 1.00 66.94 211 GLN A N 1
ATOM 1740 C CA . GLN A 1 211 ? 9.145 -13.453 6.880 1.00 66.94 211 GLN A CA 1
ATOM 1741 C C . GLN A 1 211 ? 9.624 -12.682 8.124 1.00 66.94 211 GLN A C 1
ATOM 1743 O O . GLN A 1 211 ? 10.818 -12.733 8.413 1.00 66.94 211 GLN A O 1
ATOM 1748 N N . CYS A 1 212 ? 8.720 -12.066 8.899 1.00 66.81 212 CYS A N 1
ATOM 1749 C CA . CYS A 1 212 ? 9.065 -11.228 10.055 1.00 66.81 212 CYS A CA 1
ATOM 1750 C C . CYS A 1 212 ? 10.054 -10.112 9.671 1.00 66.81 212 CYS A C 1
ATOM 1752 O O . CYS A 1 212 ? 11.074 -9.917 10.334 1.00 66.81 212 CYS A O 1
ATOM 1754 N N . THR A 1 213 ? 9.781 -9.441 8.553 1.00 74.06 213 THR A N 1
ATOM 1755 C CA . THR A 1 213 ? 10.619 -8.383 7.984 1.00 74.06 213 THR A CA 1
ATOM 1756 C C . THR A 1 213 ? 10.538 -7.059 8.730 1.00 74.06 213 THR A C 1
ATOM 1758 O O . THR A 1 213 ? 11.477 -6.267 8.641 1.00 74.06 213 THR A O 1
ATOM 1761 N N . LEU A 1 214 ? 9.439 -6.807 9.441 1.00 78.19 214 LEU A N 1
ATOM 1762 C CA . LEU A 1 214 ? 9.187 -5.547 10.141 1.00 78.19 214 LEU A CA 1
ATOM 1763 C C . LEU A 1 214 ? 9.635 -5.601 11.608 1.00 78.19 214 LEU A C 1
ATOM 1765 O O . LEU A 1 214 ? 9.666 -6.666 12.232 1.00 78.19 214 LEU A O 1
ATOM 1769 N N . SER A 1 215 ? 9.971 -4.443 12.183 1.00 81.25 215 SER A N 1
ATOM 1770 C CA . SER A 1 215 ? 10.488 -4.382 13.557 1.00 81.25 215 SER A CA 1
ATOM 1771 C C . SER A 1 215 ? 9.431 -4.711 14.634 1.00 81.25 215 SER A C 1
ATOM 1773 O O . SER A 1 215 ? 8.259 -4.358 14.520 1.00 81.25 215 SER A O 1
ATOM 1775 N N . GLU A 1 216 ? 9.831 -5.335 15.753 1.00 78.19 216 GLU A N 1
ATOM 1776 C CA . GLU A 1 216 ? 8.924 -5.579 16.900 1.00 78.19 216 GLU A CA 1
ATOM 1777 C C . GLU A 1 216 ? 8.328 -4.277 17.467 1.00 78.19 216 GLU A C 1
ATOM 1779 O O . GLU A 1 216 ? 7.155 -4.218 17.853 1.00 78.19 216 GLU A O 1
A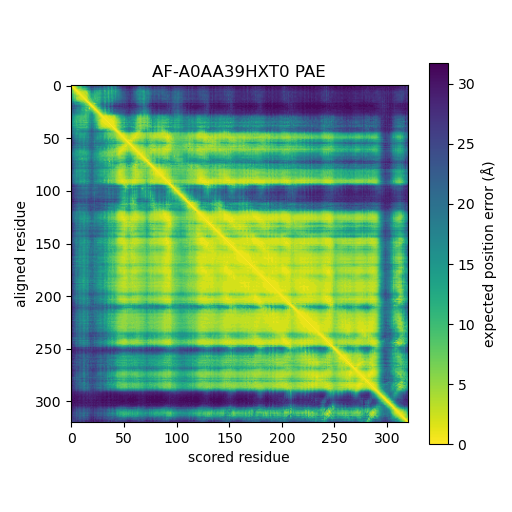TOM 1784 N N . SER A 1 217 ? 9.131 -3.209 17.476 1.00 83.56 217 SER A N 1
ATOM 1785 C CA . SER A 1 217 ? 8.691 -1.865 17.848 1.00 83.56 217 SER A CA 1
ATOM 1786 C C . SER A 1 217 ? 7.618 -1.331 16.906 1.00 83.56 217 SER A C 1
ATOM 1788 O O . SER A 1 217 ? 6.658 -0.721 17.373 1.00 83.56 217 SER A O 1
ATOM 1790 N N . PHE A 1 218 ? 7.740 -1.589 15.601 1.00 86.25 218 PHE A N 1
ATOM 1791 C CA . PHE A 1 218 ? 6.735 -1.183 14.629 1.00 86.25 218 PHE A CA 1
ATOM 1792 C C . PHE A 1 218 ? 5.392 -1.837 14.929 1.00 86.25 218 PHE A C 1
ATOM 1794 O O . PHE A 1 218 ? 4.390 -1.134 15.001 1.00 86.25 218 PHE A O 1
ATOM 1801 N N . TYR A 1 219 ? 5.360 -3.136 15.230 1.00 80.94 219 TYR A N 1
ATOM 1802 C CA . TYR A 1 219 ? 4.112 -3.811 15.596 1.00 80.94 219 TYR A CA 1
ATOM 1803 C C . TYR A 1 219 ? 3.439 -3.215 16.827 1.00 80.94 219 TYR A C 1
ATOM 1805 O O . TYR A 1 219 ? 2.238 -2.941 16.794 1.00 80.94 219 TYR A O 1
ATOM 1813 N N . SER A 1 220 ? 4.208 -2.957 17.887 1.00 82.88 220 SER A N 1
ATOM 1814 C CA . SER A 1 220 ? 3.689 -2.289 19.088 1.00 82.88 220 SER A CA 1
ATOM 1815 C C . SER A 1 220 ? 3.092 -0.916 18.760 1.00 82.88 220 SER A C 1
ATOM 1817 O O . SER A 1 220 ? 2.001 -0.583 19.227 1.00 82.88 220 SER A O 1
ATOM 1819 N N . ASN A 1 221 ? 3.770 -0.143 17.908 1.00 87.88 221 ASN A N 1
ATOM 1820 C CA . ASN A 1 221 ? 3.313 1.179 17.493 1.00 87.88 221 ASN A CA 1
ATOM 1821 C C . ASN A 1 221 ? 2.050 1.102 16.624 1.00 87.88 221 ASN A C 1
ATOM 1823 O O . ASN A 1 221 ? 1.111 1.851 16.868 1.00 87.88 221 ASN A O 1
ATOM 1827 N N . ILE A 1 222 ? 1.972 0.159 15.678 1.00 87.69 222 ILE A N 1
ATOM 1828 C CA . ILE A 1 222 ? 0.767 -0.065 14.867 1.00 87.69 222 ILE A CA 1
ATOM 1829 C C . ILE A 1 222 ? -0.428 -0.401 15.765 1.00 87.69 222 ILE A C 1
ATOM 1831 O O . ILE A 1 222 ? -1.499 0.172 15.579 1.00 87.69 222 ILE A O 1
ATOM 1835 N N . MET A 1 223 ? -0.261 -1.272 16.769 1.00 83.00 223 MET A N 1
ATOM 1836 C CA . MET A 1 223 ? -1.340 -1.600 17.713 1.00 83.00 223 MET A CA 1
ATOM 1837 C C . MET A 1 223 ? -1.830 -0.365 18.482 1.00 83.00 223 MET A C 1
ATOM 1839 O O . MET A 1 223 ? -3.039 -0.147 18.593 1.00 83.00 223 MET A O 1
ATOM 1843 N N . ALA A 1 224 ? -0.912 0.477 18.964 1.00 85.88 224 ALA A N 1
ATOM 1844 C CA . ALA A 1 224 ? -1.266 1.735 19.619 1.00 85.88 224 ALA A CA 1
ATOM 1845 C C . ALA A 1 224 ? -2.006 2.694 18.664 1.00 85.88 224 ALA A C 1
ATOM 1847 O O . ALA A 1 224 ? -3.038 3.265 19.025 1.00 85.88 224 ALA A O 1
ATOM 1848 N N . SER A 1 225 ? -1.551 2.817 17.415 1.00 88.81 225 SER A N 1
ATOM 1849 C CA . SER A 1 225 ? -2.200 3.662 16.407 1.00 88.81 225 SER A CA 1
ATOM 1850 C C . SER A 1 225 ? -3.575 3.143 15.979 1.00 88.81 225 SER A C 1
ATOM 1852 O O . SER A 1 225 ? -4.450 3.949 15.654 1.00 88.81 225 SER A O 1
ATOM 1854 N N . VAL A 1 226 ? -3.812 1.825 16.010 1.00 87.12 226 VAL A N 1
ATOM 1855 C CA . VAL A 1 226 ? -5.149 1.234 15.815 1.00 87.12 226 VAL A CA 1
ATOM 1856 C C . VAL A 1 226 ? -6.092 1.679 16.930 1.00 87.12 226 VAL A C 1
ATOM 1858 O O . VAL A 1 226 ? -7.200 2.131 16.638 1.00 87.12 226 VAL A O 1
ATOM 1861 N N . GLN A 1 227 ? -5.647 1.644 18.190 1.00 85.75 227 GLN A N 1
ATOM 1862 C CA . GLN A 1 227 ? -6.436 2.168 19.307 1.00 85.75 227 GLN A CA 1
ATOM 1863 C C . GLN A 1 227 ? -6.761 3.656 19.113 1.00 85.75 227 GLN A C 1
ATOM 1865 O O . GLN A 1 227 ? -7.931 4.035 19.138 1.00 85.75 227 GLN A O 1
ATOM 1870 N N . THR A 1 228 ? -5.753 4.489 18.840 1.00 89.31 228 THR A N 1
ATOM 1871 C CA . THR A 1 228 ? -5.956 5.926 18.588 1.00 89.31 228 THR A CA 1
ATOM 1872 C C . THR A 1 228 ? -6.904 6.177 17.410 1.00 89.31 228 THR A C 1
ATOM 1874 O O . THR A 1 228 ? -7.731 7.089 17.453 1.00 89.31 228 THR A O 1
ATOM 1877 N N . THR A 1 229 ? -6.819 5.366 16.354 1.00 88.81 229 THR A N 1
ATOM 1878 C CA . THR A 1 229 ? -7.719 5.457 15.196 1.00 88.81 229 THR A CA 1
ATOM 1879 C C . THR A 1 229 ? -9.164 5.174 15.585 1.00 88.81 229 THR A C 1
ATOM 1881 O O . THR A 1 229 ? -10.062 5.897 15.153 1.00 88.81 229 THR A O 1
ATOM 1884 N N . MET A 1 230 ? -9.398 4.172 16.433 1.00 86.44 230 MET A N 1
ATOM 1885 C CA . MET A 1 230 ? -10.739 3.850 16.917 1.00 86.44 230 MET A CA 1
ATOM 1886 C C . MET A 1 230 ? -11.321 4.929 17.816 1.00 86.44 230 MET A C 1
ATOM 1888 O O . MET A 1 230 ? -12.480 5.299 17.645 1.00 86.44 230 MET A O 1
ATOM 1892 N N . GLU A 1 231 ? -10.521 5.468 18.730 1.00 88.38 231 GLU A N 1
ATOM 1893 C CA . GLU A 1 231 ? -10.934 6.578 19.591 1.00 88.38 231 GLU A CA 1
ATOM 1894 C C . GLU A 1 231 ? -11.348 7.794 18.747 1.00 88.38 231 GLU A C 1
ATOM 1896 O O . GLU A 1 231 ? -12.456 8.306 18.901 1.00 88.38 231 GLU A O 1
ATOM 1901 N N . LYS A 1 232 ? -10.533 8.182 17.754 1.00 87.75 232 LYS A N 1
ATOM 1902 C CA . LYS A 1 232 ? -10.876 9.260 16.807 1.00 87.75 232 LYS A CA 1
ATOM 1903 C C . LYS A 1 232 ? -12.108 8.939 15.967 1.00 87.75 232 LYS A C 1
ATOM 1905 O O . LYS A 1 232 ? -12.882 9.839 15.645 1.00 87.75 232 LYS A O 1
ATOM 1910 N N . TRP A 1 233 ? -12.279 7.685 15.556 1.00 85.06 233 TRP A N 1
ATOM 1911 C CA . TRP A 1 233 ? -13.428 7.262 14.762 1.00 85.06 233 TRP A CA 1
ATOM 1912 C C . TRP A 1 233 ? -14.742 7.438 15.531 1.00 85.06 233 TRP A C 1
ATOM 1914 O O . TRP A 1 233 ? -15.690 7.960 14.954 1.00 85.06 233 TRP A O 1
ATOM 1924 N N . LEU A 1 234 ? -14.769 7.117 16.830 1.00 85.19 234 LEU A N 1
ATOM 1925 C CA . LEU A 1 234 ? -15.948 7.261 17.700 1.00 85.19 234 LEU A CA 1
ATOM 1926 C C . LEU A 1 234 ? -16.426 8.712 17.874 1.00 85.19 234 LEU A C 1
ATOM 1928 O O . LEU A 1 234 ? -17.594 8.951 18.192 1.00 85.19 234 LEU A O 1
ATOM 1932 N N . GLU A 1 235 ? -15.534 9.683 17.679 1.00 88.12 235 GLU A N 1
ATOM 1933 C CA . GLU A 1 235 ? -15.839 11.113 17.771 1.00 88.12 235 GLU A CA 1
ATOM 1934 C C . GLU A 1 235 ? -16.409 11.691 16.462 1.00 88.12 235 GLU A C 1
ATOM 1936 O O . GLU A 1 235 ? -16.966 12.796 16.444 1.00 88.12 235 GLU A O 1
ATOM 1941 N N . ARG A 1 236 ? -16.286 10.970 15.339 1.00 79.44 236 ARG A N 1
ATOM 1942 C CA . ARG A 1 236 ? -16.660 11.474 14.012 1.00 79.44 236 ARG A CA 1
ATOM 1943 C C . ARG A 1 236 ? -18.140 11.248 13.721 1.00 79.44 236 ARG A C 1
ATOM 1945 O O . ARG A 1 236 ? -18.704 10.192 13.951 1.00 79.44 236 ARG A O 1
ATOM 1952 N N . LYS A 1 237 ? -18.787 12.248 13.119 1.00 73.06 237 LYS A N 1
ATOM 1953 C CA . LYS A 1 237 ? -20.172 12.119 12.615 1.00 73.06 237 LYS A CA 1
ATOM 1954 C C . LYS A 1 237 ? -20.238 11.678 11.156 1.00 73.06 237 LYS A C 1
ATOM 1956 O O . LYS A 1 237 ? -21.215 11.071 10.735 1.00 73.06 237 LYS A O 1
ATOM 1961 N N . HIS A 1 238 ? -19.203 12.000 10.386 1.00 73.75 238 HIS A N 1
ATOM 1962 C CA . HIS A 1 238 ? -19.076 11.617 8.985 1.00 73.75 238 HIS A CA 1
ATOM 1963 C C . HIS A 1 238 ? -18.102 10.453 8.891 1.00 73.75 238 HIS A C 1
ATOM 1965 O O . HIS A 1 238 ? -16.884 10.643 8.912 1.00 73.75 238 HIS A O 1
ATOM 1971 N N . LEU A 1 239 ? -18.663 9.248 8.858 1.00 70.81 239 LEU A N 1
ATOM 1972 C CA . LEU A 1 239 ? -17.891 8.016 8.876 1.00 70.81 239 LEU A CA 1
ATOM 1973 C C . LEU A 1 239 ? -17.402 7.664 7.473 1.00 70.81 239 LEU A C 1
ATOM 1975 O O . LEU A 1 239 ? -18.099 7.878 6.480 1.00 70.81 239 LEU A O 1
ATOM 1979 N N . ARG A 1 240 ? -16.191 7.115 7.414 1.00 71.56 240 ARG A N 1
ATOM 1980 C CA . ARG A 1 240 ? -15.641 6.450 6.233 1.00 71.56 240 ARG A CA 1
ATOM 1981 C C . ARG A 1 240 ? -15.609 4.954 6.499 1.00 71.56 240 ARG A C 1
ATOM 1983 O O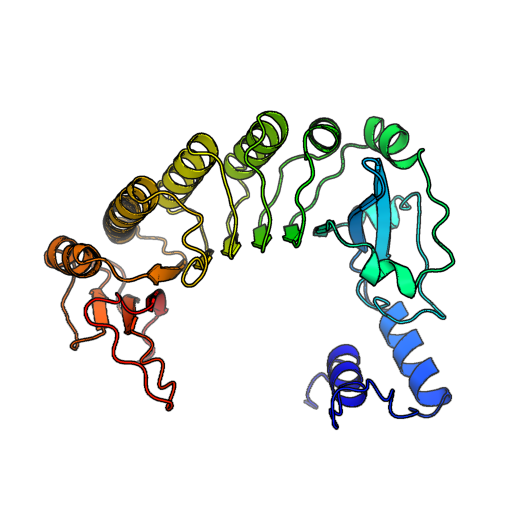 . ARG A 1 240 ? -15.433 4.539 7.646 1.00 71.56 240 ARG A O 1
ATOM 1990 N N . ILE A 1 241 ? -15.779 4.172 5.439 1.00 74.19 241 ILE A N 1
ATOM 1991 C CA . ILE A 1 241 ? -15.505 2.738 5.488 1.00 74.19 241 ILE A CA 1
ATOM 1992 C C . ILE A 1 241 ? -13.988 2.586 5.578 1.00 74.19 241 ILE A C 1
ATOM 1994 O O . ILE A 1 241 ? -13.264 3.139 4.751 1.00 74.19 241 ILE A O 1
ATOM 1998 N N . MET A 1 242 ? -13.539 1.885 6.616 1.00 80.81 242 MET A N 1
ATOM 1999 C CA . MET A 1 242 ? -12.135 1.576 6.858 1.00 80.81 242 MET A CA 1
ATOM 2000 C C . MET A 1 242 ? -11.970 0.060 6.894 1.00 80.81 242 MET A C 1
ATOM 2002 O O . MET A 1 242 ? -12.698 -0.629 7.611 1.00 80.81 242 MET A O 1
ATOM 2006 N N . GLU A 1 243 ? -11.007 -0.430 6.127 1.00 85.00 243 GLU A N 1
ATOM 2007 C CA . GLU A 1 243 ? -10.586 -1.825 6.085 1.00 85.00 243 GLU A CA 1
ATOM 2008 C C . GLU A 1 243 ? -9.149 -1.923 6.584 1.00 85.00 243 GLU A C 1
ATOM 2010 O O . GLU A 1 243 ? -8.235 -1.342 5.999 1.00 85.00 243 GLU A O 1
ATOM 2015 N N . LEU A 1 244 ? -8.948 -2.656 7.670 1.00 87.38 244 LEU A N 1
ATOM 2016 C CA . LEU A 1 244 ? -7.635 -2.920 8.236 1.00 87.38 244 LEU A CA 1
ATOM 2017 C C . LEU A 1 244 ? -7.357 -4.414 8.172 1.00 87.38 244 LEU A C 1
ATOM 2019 O O . LEU A 1 244 ? -8.161 -5.214 8.648 1.00 87.38 244 LEU A O 1
ATOM 2023 N N . PHE A 1 245 ? -6.188 -4.773 7.671 1.00 86.75 245 PHE A N 1
ATOM 2024 C CA . PHE A 1 245 ? -5.662 -6.124 7.733 1.00 86.75 245 PHE A CA 1
ATOM 2025 C C . PHE A 1 245 ? -4.257 -6.078 8.323 1.00 86.75 245 PHE A C 1
ATOM 2027 O O . PHE A 1 245 ? -3.401 -5.329 7.856 1.00 86.75 245 PHE A O 1
ATOM 2034 N N . ILE A 1 246 ? -4.011 -6.869 9.362 1.00 83.88 246 ILE A N 1
ATOM 2035 C CA . ILE A 1 246 ? -2.678 -7.041 9.932 1.00 83.88 246 ILE A CA 1
ATOM 2036 C C . ILE A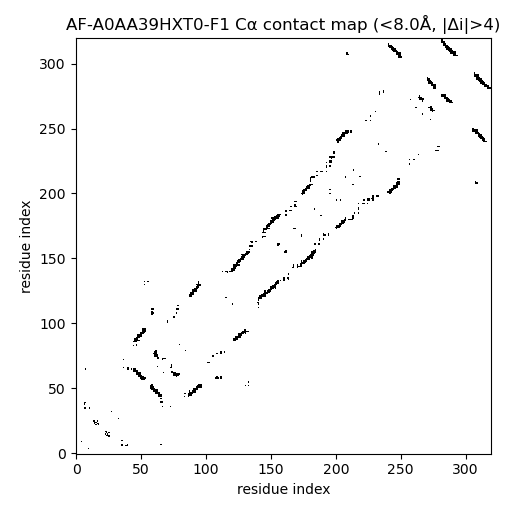 1 246 ? -2.435 -8.533 10.137 1.00 83.88 246 ILE A C 1
ATOM 2038 O O . ILE A 1 246 ? -2.894 -9.134 11.107 1.00 83.88 246 ILE A O 1
ATOM 2042 N N . GLY A 1 247 ? -1.727 -9.139 9.193 1.00 78.62 247 GLY A N 1
ATOM 2043 C CA . GLY A 1 247 ? -1.220 -10.496 9.273 1.00 78.62 247 GLY A CA 1
ATOM 2044 C C . GLY A 1 247 ? 0.200 -10.496 9.820 1.00 78.62 247 GLY A C 1
ATOM 2045 O O . GLY A 1 247 ? 1.114 -10.023 9.152 1.00 78.62 247 GLY A O 1
ATOM 2046 N N . VAL A 1 248 ? 0.419 -11.083 10.995 1.00 72.19 248 VAL A N 1
ATOM 2047 C CA . VAL A 1 248 ? 1.759 -11.212 11.598 1.00 72.19 248 VAL A CA 1
ATOM 2048 C C . VAL A 1 248 ? 1.905 -12.529 12.362 1.00 72.19 248 VAL A C 1
ATOM 2050 O O . VAL A 1 248 ? 0.945 -13.285 12.533 1.00 72.19 248 VAL A O 1
ATOM 2053 N N . ARG A 1 249 ? 3.096 -12.810 12.898 1.00 64.62 249 ARG A N 1
ATOM 2054 C CA . ARG A 1 249 ? 3.236 -13.851 13.927 1.00 64.62 249 ARG A CA 1
ATOM 2055 C C . ARG A 1 249 ? 2.672 -13.370 15.263 1.00 64.62 249 ARG A C 1
ATOM 2057 O O . ARG A 1 249 ? 3.014 -12.285 15.724 1.00 64.62 249 ARG A O 1
ATOM 2064 N N . LEU A 1 250 ? 1.841 -14.196 15.903 1.00 55.28 250 LEU A N 1
ATOM 2065 C CA . LEU A 1 250 ? 1.315 -13.901 17.235 1.00 55.28 250 LEU A CA 1
ATOM 2066 C C . LEU A 1 250 ? 2.455 -13.816 18.250 1.00 55.28 250 LEU A C 1
ATOM 2068 O O . LEU A 1 250 ? 3.060 -14.830 18.592 1.00 55.28 250 LEU A O 1
ATOM 2072 N N . ASN A 1 251 ? 2.697 -12.638 18.810 1.00 54.81 251 ASN A N 1
ATOM 2073 C CA . ASN A 1 251 ? 3.301 -12.535 20.134 1.00 54.81 251 ASN A CA 1
ATOM 2074 C C . ASN A 1 251 ? 2.188 -12.407 21.198 1.00 54.81 251 ASN A C 1
ATOM 2076 O O . ASN A 1 251 ? 1.000 -12.303 20.880 1.00 54.81 251 ASN A O 1
ATOM 2080 N N . LYS A 1 252 ? 2.545 -12.472 22.485 1.00 53.22 252 LYS A N 1
ATOM 2081 C CA . LYS A 1 252 ? 1.566 -12.401 23.587 1.00 53.22 252 LYS A CA 1
ATOM 2082 C C . LYS A 1 252 ? 0.805 -11.065 23.638 1.00 53.22 252 LYS A C 1
ATOM 2084 O O . LYS A 1 252 ? -0.246 -11.009 24.272 1.00 53.22 252 LYS A O 1
ATOM 2089 N N . ASP A 1 253 ? 1.291 -10.036 22.948 1.00 55.34 253 ASP A N 1
ATOM 2090 C CA . ASP A 1 253 ? 0.797 -8.662 23.050 1.00 55.34 253 ASP A CA 1
ATOM 2091 C C . ASP A 1 253 ? -0.485 -8.417 22.238 1.00 55.34 253 ASP A C 1
ATOM 2093 O O . ASP A 1 253 ? -1.190 -7.446 22.492 1.00 55.34 253 ASP A O 1
ATOM 2097 N N . TRP A 1 254 ? -0.878 -9.320 21.334 1.00 62.09 254 TRP A N 1
ATOM 2098 C CA . TRP A 1 254 ? -2.118 -9.184 20.550 1.00 62.09 254 TRP A CA 1
ATOM 2099 C C . TRP A 1 254 ? -3.387 -9.176 21.404 1.00 62.09 254 TRP A C 1
ATOM 2101 O O . TRP A 1 254 ? -4.317 -8.416 21.138 1.00 62.09 254 TRP A O 1
ATOM 2111 N N . TRP A 1 255 ? -3.411 -9.963 22.481 1.00 64.38 255 TRP A N 1
ATOM 2112 C CA . TRP A 1 255 ? -4.528 -9.944 23.429 1.00 64.38 255 TRP A CA 1
ATOM 2113 C C . TRP A 1 255 ? -4.627 -8.613 24.180 1.00 64.38 255 TRP A C 1
ATOM 2115 O O . TRP A 1 255 ? -5.729 -8.205 24.546 1.00 64.38 255 TRP A O 1
ATOM 2125 N N . SER A 1 256 ? -3.505 -7.900 24.335 1.00 67.88 256 SER A N 1
ATOM 2126 C CA . SER A 1 256 ? -3.493 -6.597 24.998 1.00 67.88 256 SER A CA 1
ATOM 2127 C C . SER A 1 256 ? -4.247 -5.529 24.204 1.00 67.88 256 SER A C 1
ATOM 2129 O O . SER A 1 256 ? -4.830 -4.643 24.818 1.00 67.88 256 SER A O 1
ATOM 2131 N N . LEU A 1 257 ? -4.344 -5.638 22.868 1.00 71.00 257 LEU A N 1
ATOM 2132 C CA . LEU A 1 257 ? -5.167 -4.724 22.067 1.00 71.00 257 LEU A CA 1
ATOM 2133 C C . LEU A 1 257 ? -6.639 -4.804 22.489 1.00 71.00 257 LEU A C 1
ATOM 2135 O O . LEU A 1 257 ? -7.273 -3.778 22.709 1.00 71.00 257 LEU A O 1
ATOM 2139 N N . PHE A 1 258 ? -7.190 -6.009 22.646 1.00 73.44 258 PHE A N 1
ATOM 2140 C CA . PHE A 1 258 ? -8.578 -6.177 23.084 1.00 73.44 258 PHE A CA 1
ATOM 2141 C C . PHE A 1 258 ? -8.799 -5.746 24.528 1.00 73.44 258 PHE A C 1
ATOM 2143 O O . PHE A 1 258 ? -9.850 -5.186 24.843 1.00 73.44 258 PHE A O 1
ATOM 2150 N N . ASP A 1 259 ? -7.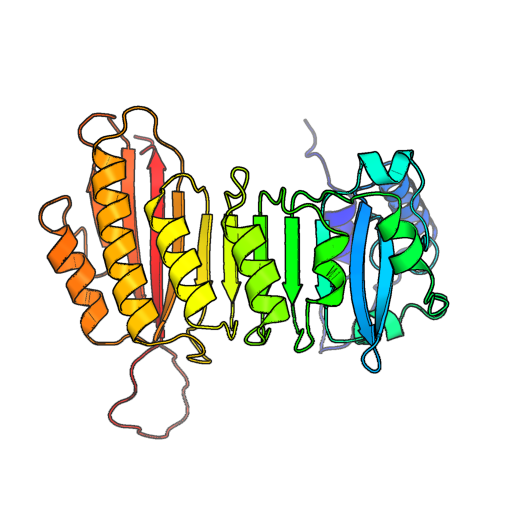817 -5.970 25.396 1.00 78.19 259 ASP A N 1
ATOM 2151 C CA . ASP A 1 259 ? -7.884 -5.488 26.771 1.00 78.19 259 ASP A CA 1
ATOM 2152 C C . ASP A 1 259 ? -7.859 -3.950 26.806 1.00 78.19 259 ASP A C 1
ATOM 2154 O O . ASP A 1 259 ? -8.655 -3.339 27.521 1.00 78.19 259 ASP A O 1
ATOM 2158 N N . ASN A 1 260 ? -7.056 -3.315 25.947 1.00 78.50 260 ASN A N 1
ATOM 2159 C CA . ASN A 1 260 ? -7.007 -1.862 25.795 1.00 78.50 260 ASN A CA 1
ATOM 2160 C C . ASN A 1 260 ? -8.297 -1.301 25.182 1.00 78.50 260 ASN A C 1
ATOM 2162 O O . ASN A 1 260 ? -8.799 -0.283 25.648 1.00 78.50 260 ASN A O 1
ATOM 2166 N N . LEU A 1 261 ? -8.894 -1.975 24.195 1.00 80.06 261 LEU A N 1
ATOM 2167 C CA . LEU A 1 261 ? -10.151 -1.552 23.561 1.00 80.06 261 LEU A CA 1
ATOM 2168 C C . LEU A 1 261 ? -11.397 -1.852 24.413 1.00 80.06 261 LEU A C 1
ATOM 2170 O O . LEU A 1 261 ? -12.481 -1.358 24.102 1.00 80.06 261 LEU A O 1
ATOM 2174 N N . SER A 1 262 ? -11.276 -2.627 25.497 1.00 83.81 262 SER A N 1
ATOM 2175 C CA . SER A 1 262 ? -12.407 -3.089 26.324 1.00 83.81 262 SER A CA 1
ATOM 2176 C C . SER A 1 262 ? -13.288 -1.973 26.900 1.00 83.81 262 SER A C 1
ATOM 2178 O O . SER A 1 262 ? -14.451 -2.208 27.220 1.00 83.81 262 SER A O 1
ATOM 2180 N N . HIS A 1 263 ? -12.762 -0.751 27.006 1.00 85.88 263 HIS A N 1
ATOM 2181 C CA . HIS A 1 263 ? -13.506 0.415 27.475 1.00 85.88 263 HIS A CA 1
ATOM 2182 C C . HIS A 1 263 ? -14.403 1.057 26.397 1.00 85.88 263 HIS A C 1
ATOM 2184 O O . HIS A 1 263 ? -15.319 1.800 26.747 1.00 85.88 263 HIS A O 1
ATOM 2190 N N . ILE A 1 264 ? -14.176 0.762 25.108 1.00 84.06 264 ILE A N 1
ATOM 2191 C CA . ILE A 1 264 ? -14.963 1.287 23.975 1.00 84.06 264 ILE A CA 1
ATOM 2192 C C . ILE A 1 264 ? -15.761 0.225 23.214 1.00 84.06 264 ILE A C 1
ATOM 2194 O O . ILE A 1 264 ? -16.615 0.563 22.395 1.00 84.06 264 ILE A O 1
ATOM 2198 N N . GLY A 1 265 ? -15.530 -1.058 23.477 1.00 85.38 265 GLY A N 1
ATOM 2199 C CA . GLY A 1 265 ? -16.248 -2.146 22.822 1.00 85.38 265 GLY A CA 1
ATOM 2200 C C . GLY A 1 265 ? -16.463 -3.341 23.733 1.00 85.38 265 GLY A C 1
ATOM 2201 O O . GLY A 1 265 ? -16.259 -3.285 24.942 1.00 85.38 265 GLY A O 1
ATOM 2202 N N . LYS A 1 266 ? -16.900 -4.448 23.141 1.00 87.31 266 LYS A N 1
ATOM 2203 C CA . LYS A 1 266 ? -17.104 -5.709 23.851 1.00 87.31 266 LYS A CA 1
ATOM 2204 C C . LYS A 1 266 ? -16.650 -6.884 22.998 1.00 87.31 266 LYS A C 1
ATOM 2206 O O . LYS A 1 266 ? -16.785 -6.855 21.776 1.00 87.31 266 LYS A O 1
ATOM 2211 N N . ARG A 1 267 ? -16.178 -7.943 23.653 1.00 82.81 267 ARG A N 1
ATOM 2212 C CA . ARG A 1 267 ? -15.981 -9.244 23.004 1.00 82.81 267 ARG A CA 1
ATOM 2213 C C . ARG A 1 267 ? -17.348 -9.826 22.643 1.00 82.81 267 ARG A C 1
ATOM 2215 O O . ARG A 1 267 ? -18.256 -9.812 23.477 1.00 82.81 267 ARG A O 1
ATOM 2222 N N . ASP A 1 268 ? -17.492 -10.281 21.406 1.00 80.62 268 ASP A N 1
ATOM 2223 C CA . ASP A 1 268 ? -18.679 -11.001 20.935 1.00 80.62 268 ASP A CA 1
ATOM 2224 C C . ASP A 1 268 ? -18.473 -12.515 21.070 1.00 80.62 268 ASP A C 1
ATOM 2226 O O . ASP A 1 268 ? -19.358 -13.230 21.535 1.00 80.62 268 ASP A O 1
ATOM 2230 N N . ASN A 1 269 ? -17.260 -12.984 20.764 1.00 79.31 269 ASN A N 1
ATOM 2231 C CA . ASN A 1 269 ? -16.791 -14.346 21.013 1.00 79.31 269 ASN A CA 1
ATOM 2232 C C . ASN A 1 269 ? -15.260 -14.351 21.254 1.00 79.31 269 ASN A C 1
ATOM 2234 O O . ASN A 1 269 ? -14.664 -13.295 21.474 1.00 79.31 269 ASN A O 1
ATOM 2238 N N . ASP A 1 270 ? -14.626 -15.529 21.256 1.00 71.88 270 ASP A N 1
ATOM 2239 C CA . ASP A 1 270 ? -13.179 -15.678 21.503 1.00 71.88 270 ASP A CA 1
ATOM 2240 C C . ASP A 1 270 ? -12.293 -15.058 20.404 1.00 71.88 270 ASP A C 1
ATOM 2242 O O . ASP A 1 270 ? -11.112 -14.794 20.639 1.00 71.88 270 ASP A O 1
ATOM 2246 N N . HIS A 1 271 ? -12.860 -14.815 19.223 1.00 73.88 271 HIS A N 1
ATOM 2247 C CA . HIS A 1 271 ? -12.181 -14.320 18.027 1.00 73.88 271 HIS A CA 1
ATOM 2248 C C . HIS A 1 271 ? -12.619 -12.908 17.633 1.00 73.88 271 HIS A C 1
ATOM 2250 O O . HIS A 1 271 ? -11.838 -12.188 17.017 1.00 73.88 271 HIS A O 1
ATOM 2256 N N . ASP A 1 272 ? -13.826 -12.493 18.025 1.00 77.12 272 ASP A N 1
ATOM 2257 C CA . ASP A 1 272 ? -14.438 -11.245 17.584 1.00 77.12 272 ASP A CA 1
ATOM 2258 C C . ASP A 1 272 ? -14.599 -10.219 18.711 1.00 77.12 272 ASP A C 1
ATOM 2260 O O . ASP A 1 272 ? -15.141 -10.494 19.788 1.00 77.12 272 ASP A O 1
ATOM 2264 N N . PHE A 1 273 ? -14.217 -8.980 18.411 1.00 82.19 273 PHE A N 1
ATOM 2265 C CA . PHE A 1 273 ? -14.440 -7.803 19.240 1.00 82.19 273 PHE A CA 1
ATOM 2266 C C . PHE A 1 273 ? -15.223 -6.748 18.455 1.00 82.19 273 PHE A C 1
ATOM 2268 O O . PHE A 1 273 ? -14.894 -6.423 17.316 1.00 82.19 273 PHE A O 1
ATOM 2275 N N . ILE A 1 274 ? -16.277 -6.201 19.060 1.00 83.88 274 ILE A N 1
ATOM 2276 C CA . ILE A 1 274 ? -17.199 -5.274 18.401 1.00 83.88 274 ILE A CA 1
ATOM 2277 C C . ILE A 1 274 ? -17.203 -3.934 19.132 1.00 83.88 274 ILE A C 1
ATOM 2279 O O . ILE A 1 274 ? -17.458 -3.862 20.337 1.00 83.88 274 ILE A O 1
ATOM 2283 N N . VAL A 1 275 ? -17.015 -2.862 18.368 1.00 83.69 275 VAL A N 1
ATOM 2284 C CA . VAL A 1 275 ? -17.169 -1.472 18.806 1.00 83.69 275 VAL A CA 1
ATOM 2285 C C . VAL A 1 275 ? -18.380 -0.875 18.093 1.00 83.69 275 VAL A C 1
ATOM 2287 O O . VAL A 1 275 ? -18.441 -0.864 16.865 1.00 83.69 275 VAL A O 1
ATOM 2290 N N . LYS A 1 276 ? -19.363 -0.376 18.849 1.00 82.19 276 LYS A N 1
ATOM 2291 C CA . LYS A 1 276 ? -20.544 0.295 18.280 1.00 82.19 276 LYS A CA 1
ATOM 2292 C C . LYS A 1 276 ? -20.309 1.796 18.201 1.00 82.19 276 LYS A C 1
ATOM 2294 O O . LYS A 1 276 ? -19.838 2.385 19.171 1.00 82.19 276 LYS A O 1
ATOM 2299 N N . HIS A 1 277 ? -20.692 2.420 17.091 1.00 81.31 277 HIS A N 1
ATOM 2300 C CA . HIS A 1 277 ? -20.588 3.868 16.980 1.00 81.31 277 HIS A CA 1
ATOM 2301 C C . HIS A 1 277 ? -21.645 4.563 17.865 1.00 81.31 277 HIS A C 1
ATOM 2303 O O . HIS A 1 277 ? -22.834 4.273 17.727 1.00 81.31 277 HIS A O 1
ATOM 2309 N N . PRO A 1 278 ? -21.272 5.505 18.754 1.00 81.50 278 PRO A N 1
ATOM 2310 C CA . PRO A 1 278 ? -22.207 6.086 19.720 1.00 81.50 278 PRO A CA 1
ATOM 2311 C C . PRO A 1 278 ? -23.198 7.066 19.082 1.00 81.50 278 PRO A C 1
ATOM 2313 O O . PRO A 1 278 ? -24.287 7.270 19.608 1.00 81.50 278 PRO A O 1
ATOM 2316 N N . SER A 1 279 ? -22.816 7.690 17.962 1.00 77.38 279 SER A N 1
ATOM 2317 C CA . SER A 1 279 ? -23.589 8.774 17.328 1.00 77.38 279 SER A CA 1
ATOM 2318 C C . SER A 1 279 ? -24.202 8.410 15.973 1.00 77.38 279 SER A C 1
ATOM 2320 O O . SER A 1 279 ? -24.858 9.253 15.367 1.00 77.38 279 SER A O 1
ATOM 2322 N N . VAL A 1 280 ? -23.954 7.201 15.463 1.00 72.44 280 VAL A N 1
ATOM 2323 C CA . VAL A 1 280 ? -24.443 6.761 14.147 1.00 72.44 280 VAL A CA 1
ATOM 2324 C C . VAL A 1 280 ? -25.041 5.378 14.333 1.00 72.44 280 VAL A C 1
ATOM 2326 O O . VAL A 1 280 ? -24.323 4.402 14.535 1.00 72.44 280 VAL A O 1
ATOM 2329 N N . GLU A 1 281 ? -26.369 5.331 14.341 1.00 74.75 281 GLU A N 1
ATOM 2330 C CA . GLU A 1 281 ? -27.127 4.103 14.553 1.00 74.75 281 GLU A CA 1
ATOM 2331 C C . GLU A 1 281 ? -26.811 3.070 13.465 1.00 74.75 281 GLU A C 1
ATOM 2333 O O . GLU A 1 281 ? -26.602 3.415 12.302 1.00 74.75 281 GLU A O 1
ATOM 2338 N N . GLY A 1 282 ? -26.726 1.801 13.864 1.00 70.19 282 GLY A N 1
ATOM 2339 C CA . GLY A 1 282 ? -26.448 0.696 12.952 1.00 70.19 282 GLY A CA 1
ATOM 2340 C C . GLY A 1 282 ? -24.998 0.585 12.477 1.00 70.19 282 GLY A C 1
ATOM 2341 O O . GLY A 1 282 ? -24.713 -0.325 11.719 1.00 70.19 282 GLY A O 1
ATOM 2342 N N . VAL A 1 283 ? -24.052 1.432 12.899 1.00 73.25 283 VAL A N 1
ATOM 2343 C CA . VAL A 1 283 ? -22.647 1.294 12.465 1.00 73.25 283 VAL A CA 1
ATOM 2344 C C . VAL A 1 283 ? -21.789 0.624 13.533 1.00 73.25 283 VAL A C 1
ATOM 2346 O O . VAL A 1 283 ? -21.774 1.035 14.699 1.00 73.25 283 VAL A O 1
ATOM 2349 N N . VAL A 1 284 ? -21.036 -0.399 13.121 1.00 79.56 284 VAL A N 1
ATOM 2350 C CA . VAL A 1 284 ? -20.112 -1.139 13.986 1.00 79.56 284 VAL A CA 1
ATOM 2351 C C . VAL A 1 284 ? -18.747 -1.302 13.324 1.00 79.56 284 VAL A C 1
ATOM 2353 O O . VAL A 1 284 ? -18.650 -1.484 12.114 1.00 79.56 284 VAL A O 1
ATOM 2356 N N . ALA A 1 285 ? -17.694 -1.269 14.135 1.00 81.25 285 ALA A N 1
ATOM 2357 C CA . ALA A 1 285 ? -16.390 -1.794 13.760 1.00 81.25 285 ALA A CA 1
ATOM 2358 C C . ALA A 1 285 ? -16.255 -3.194 14.363 1.00 81.25 285 ALA A C 1
ATOM 2360 O O . ALA A 1 285 ? -16.411 -3.368 15.578 1.00 81.25 285 ALA A O 1
ATOM 2361 N N . ARG A 1 286 ? -15.994 -4.189 13.515 1.00 82.44 286 ARG A N 1
ATOM 2362 C CA . ARG A 1 286 ? -15.725 -5.565 13.938 1.00 82.44 286 ARG A CA 1
ATOM 2363 C C . ARG A 1 286 ? -14.247 -5.855 13.751 1.00 82.44 286 ARG A C 1
ATOM 2365 O O . ARG A 1 286 ? -13.749 -5.707 12.643 1.00 82.44 286 ARG A O 1
ATOM 2372 N N . PHE A 1 287 ? -13.598 -6.285 14.823 1.00 80.62 287 PHE A N 1
ATOM 2373 C CA . PHE A 1 287 ? -12.253 -6.840 14.833 1.00 80.62 287 PHE A CA 1
ATOM 2374 C C . PHE A 1 287 ? -12.359 -8.354 14.938 1.00 80.62 287 PHE A C 1
ATOM 2376 O O . PHE A 1 287 ? -13.000 -8.834 15.868 1.00 80.62 287 PHE A O 1
ATOM 2383 N N . SER A 1 288 ? -11.712 -9.080 14.039 1.00 78.62 288 SER A N 1
ATOM 2384 C CA . SER A 1 288 ? -11.666 -10.541 14.038 1.00 78.62 288 SER A CA 1
ATOM 2385 C C . SER A 1 288 ? -10.214 -10.999 14.077 1.00 78.62 288 SER A C 1
ATOM 2387 O O . SER A 1 288 ? -9.397 -10.515 13.290 1.00 78.62 288 SER A O 1
ATOM 2389 N N . ILE A 1 289 ? -9.892 -11.906 15.002 1.00 72.00 289 ILE A N 1
ATOM 2390 C CA . ILE A 1 289 ? -8.591 -12.570 15.092 1.00 72.00 289 ILE A CA 1
ATOM 2391 C C . ILE A 1 289 ? -8.721 -14.017 14.637 1.00 72.00 289 ILE A C 1
ATOM 2393 O O . ILE A 1 289 ? -9.238 -14.873 15.361 1.00 72.00 289 ILE A O 1
ATOM 2397 N N . ASP A 1 290 ? -8.117 -14.297 13.489 1.00 68.38 290 ASP A N 1
ATOM 2398 C CA . ASP A 1 290 ? -7.971 -15.646 12.962 1.00 68.38 290 ASP A CA 1
ATOM 2399 C C . ASP A 1 290 ? -6.539 -16.134 13.177 1.00 68.38 290 ASP A C 1
ATOM 2401 O O . ASP A 1 290 ? -5.598 -15.698 12.508 1.00 68.38 290 ASP A O 1
ATOM 2405 N N . ALA A 1 291 ? -6.363 -17.068 14.114 1.00 56.78 291 ALA A N 1
ATOM 2406 C CA . ALA A 1 291 ? -5.129 -17.835 14.232 1.00 56.78 291 ALA A CA 1
ATOM 2407 C C . ALA A 1 291 ? -5.146 -18.957 13.187 1.00 56.78 291 ALA A C 1
ATOM 2409 O O . ALA A 1 291 ? -5.985 -19.860 13.248 1.00 56.78 291 ALA A O 1
ATOM 2410 N N . PHE A 1 292 ? -4.208 -18.942 12.239 1.00 50.56 292 PHE A N 1
ATOM 2411 C CA . PHE A 1 292 ? -4.063 -20.061 11.312 1.00 50.56 292 PHE A CA 1
ATOM 2412 C C . PHE A 1 292 ? -3.599 -21.291 12.104 1.00 50.56 292 PHE A C 1
ATOM 2414 O O . PHE A 1 292 ? -2.446 -21.382 12.530 1.00 50.56 292 PHE A O 1
ATOM 2421 N N . ARG A 1 293 ? -4.480 -22.285 12.271 1.00 33.53 293 ARG A N 1
ATOM 2422 C CA . ARG A 1 293 ? -4.050 -23.655 12.573 1.00 33.53 293 ARG A CA 1
ATOM 2423 C C . ARG A 1 293 ? -3.389 -24.207 11.315 1.00 33.53 293 ARG A C 1
ATOM 2425 O O . ARG A 1 293 ? -4.057 -24.776 10.459 1.00 33.53 293 ARG A O 1
ATOM 2432 N N . THR A 1 294 ? -2.079 -24.037 11.181 1.00 34.84 294 THR A N 1
ATOM 2433 C CA . THR A 1 294 ? -1.300 -24.732 10.154 1.00 34.84 294 THR A CA 1
ATOM 2434 C C . THR A 1 294 ? -1.299 -26.232 10.457 1.00 34.84 294 THR A C 1
ATOM 2436 O O . THR A 1 294 ? -0.451 -26.747 11.181 1.00 34.84 294 THR A O 1
ATOM 2439 N N . SER A 1 295 ? -2.270 -26.969 9.917 1.00 23.34 295 SER A N 1
ATOM 2440 C CA . SER A 1 295 ? -2.249 -28.431 9.903 1.00 23.34 295 SER A CA 1
ATOM 2441 C C . SER A 1 295 ? -1.248 -28.923 8.855 1.00 23.34 295 SER A C 1
ATOM 2443 O O . SER A 1 295 ? -1.634 -29.421 7.802 1.00 23.34 295 SER A O 1
ATOM 2445 N N . PHE A 1 296 ? 0.049 -28.807 9.138 1.00 25.16 296 PHE A N 1
ATOM 2446 C CA . PHE A 1 296 ? 1.038 -29.674 8.502 1.00 25.16 296 PHE A CA 1
ATOM 2447 C C . PHE A 1 296 ? 1.045 -31.002 9.266 1.00 25.16 296 PHE A C 1
ATOM 2449 O O . PHE A 1 296 ? 1.753 -31.181 10.256 1.00 25.16 296 PHE A O 1
ATOM 2456 N N . GLN A 1 297 ? 0.226 -31.958 8.819 1.00 26.64 297 GLN A N 1
ATOM 2457 C CA . GLN A 1 297 ? 0.520 -33.363 9.085 1.00 26.64 297 GLN A CA 1
ATOM 2458 C C . GLN A 1 297 ? 1.828 -33.685 8.357 1.00 26.64 297 GLN A C 1
ATOM 2460 O O . GLN A 1 297 ? 1.818 -33.832 7.142 1.00 26.64 297 GLN A O 1
ATOM 2465 N N . HIS A 1 298 ? 2.942 -33.689 9.088 1.00 22.31 298 HIS A N 1
ATOM 2466 C CA . HIS A 1 298 ? 3.947 -34.759 9.164 1.00 22.31 298 HIS A CA 1
ATOM 2467 C C . HIS A 1 298 ? 4.991 -34.338 10.215 1.00 22.31 298 HIS A C 1
ATOM 2469 O O . HIS A 1 298 ? 5.847 -33.495 9.983 1.00 22.31 298 HIS A O 1
ATOM 2475 N N . SER A 1 299 ? 4.824 -34.901 11.413 1.00 32.06 299 SER A N 1
ATOM 2476 C CA . SER A 1 299 ? 5.802 -35.076 12.497 1.00 32.06 299 SER A CA 1
ATOM 2477 C C . SER A 1 299 ? 7.159 -34.354 12.392 1.00 32.06 299 SER A C 1
ATOM 2479 O O . SER A 1 299 ? 8.100 -34.921 11.847 1.00 32.06 299 SER A O 1
ATOM 2481 N N . VAL A 1 300 ? 7.300 -33.222 13.089 1.00 21.88 300 VAL A N 1
ATOM 2482 C CA . VAL A 1 300 ? 8.420 -32.949 14.013 1.00 21.88 300 VAL A CA 1
ATOM 2483 C C . VAL A 1 300 ? 7.857 -32.094 15.152 1.00 21.88 300 VAL A C 1
ATOM 2485 O O . VAL A 1 300 ? 7.294 -31.029 14.915 1.00 21.88 300 VAL A O 1
ATOM 2488 N N . GLN A 1 301 ? 7.961 -32.580 16.391 1.00 29.66 301 GLN A N 1
ATOM 2489 C CA . GLN A 1 301 ? 7.669 -31.779 17.579 1.00 29.66 301 GLN A CA 1
ATOM 2490 C C . GLN A 1 301 ? 8.654 -30.608 17.644 1.00 29.66 301 GLN A C 1
ATOM 2492 O O . GLN A 1 301 ? 9.848 -30.815 17.843 1.00 29.66 301 GLN A O 1
ATOM 2497 N N . VAL A 1 302 ? 8.138 -29.387 17.527 1.00 23.28 302 VAL A N 1
ATOM 2498 C CA . VAL A 1 302 ? 8.810 -28.180 18.006 1.00 23.28 302 VAL A CA 1
ATOM 2499 C C . VAL A 1 302 ? 7.949 -27.637 19.140 1.00 23.28 302 VAL A C 1
ATOM 2501 O O . VAL A 1 302 ? 6.824 -27.192 18.925 1.00 23.28 302 VAL A O 1
ATOM 2504 N N . HIS A 1 303 ? 8.456 -27.757 20.366 1.00 29.25 303 HIS A N 1
ATOM 2505 C CA . HIS A 1 303 ? 7.966 -26.979 21.498 1.00 29.25 303 HIS A CA 1
ATOM 2506 C C . HIS A 1 303 ? 8.338 -25.501 21.259 1.00 29.25 303 HIS A C 1
ATOM 2508 O O . HIS A 1 303 ? 9.458 -25.225 20.839 1.00 29.25 303 HIS A O 1
ATOM 2514 N N . ASP A 1 304 ? 7.394 -24.589 21.515 1.00 33.97 304 ASP A N 1
ATOM 2515 C CA . ASP A 1 304 ? 7.508 -23.119 21.408 1.00 33.97 304 ASP A CA 1
ATOM 2516 C C . ASP A 1 304 ? 7.664 -22.505 20.001 1.00 33.97 304 ASP A C 1
ATOM 2518 O O . ASP A 1 304 ? 8.587 -21.737 19.735 1.00 33.97 304 ASP A O 1
ATOM 2522 N N . ALA A 1 305 ? 6.695 -22.736 19.108 1.00 32.34 305 ALA A N 1
ATOM 2523 C CA . ALA A 1 305 ? 6.527 -21.909 17.909 1.00 32.34 305 ALA A CA 1
ATOM 2524 C C . ALA A 1 305 ? 5.219 -21.101 17.979 1.00 32.34 305 ALA A C 1
ATOM 2526 O O . ALA A 1 305 ? 4.127 -21.665 17.984 1.00 32.34 305 ALA A O 1
ATOM 2527 N N . ALA A 1 306 ? 5.336 -19.772 18.033 1.00 43.56 306 ALA A N 1
ATOM 2528 C CA . ALA A 1 306 ? 4.225 -18.844 17.838 1.00 43.56 306 ALA A CA 1
ATOM 2529 C C . ALA A 1 306 ? 3.528 -19.097 16.487 1.00 43.56 306 ALA A C 1
ATOM 2531 O O . ALA A 1 306 ? 4.192 -19.204 15.454 1.00 43.56 306 ALA A O 1
ATOM 2532 N N . HIS A 1 307 ? 2.196 -19.181 16.488 1.00 43.41 307 HIS A N 1
ATOM 2533 C CA . HIS A 1 307 ? 1.404 -19.377 15.272 1.00 43.41 307 HIS A CA 1
ATOM 2534 C C . HIS A 1 307 ? 1.151 -18.042 14.546 1.00 43.41 307 HIS A C 1
ATOM 2536 O O . HIS A 1 307 ? 0.995 -17.010 15.204 1.00 43.41 307 HIS A O 1
ATOM 2542 N N . PRO A 1 308 ? 1.094 -18.026 13.202 1.00 43.47 308 PRO A N 1
ATOM 2543 C CA . PRO A 1 308 ? 0.657 -16.848 12.460 1.00 43.47 308 PRO A CA 1
ATOM 2544 C C . PRO A 1 308 ? -0.817 -16.541 12.760 1.00 43.47 308 PRO A C 1
ATOM 2546 O O . PRO A 1 308 ? -1.645 -17.454 12.837 1.00 43.47 308 PRO A O 1
ATOM 2549 N N . ALA A 1 309 ? -1.154 -15.261 12.899 1.00 43.06 309 ALA A N 1
ATOM 2550 C CA . ALA A 1 309 ? -2.536 -14.808 12.986 1.00 43.06 309 ALA A CA 1
ATOM 2551 C C . ALA A 1 309 ? -2.789 -13.564 12.154 1.00 43.06 309 ALA A C 1
ATOM 2553 O O . ALA A 1 309 ? -1.876 -12.896 11.671 1.00 43.06 309 ALA A O 1
ATOM 2554 N N . THR A 1 310 ? -4.072 -13.296 11.988 1.00 52.41 310 THR A N 1
ATOM 2555 C CA . THR A 1 310 ? -4.591 -12.189 11.208 1.00 52.41 310 THR A CA 1
ATOM 2556 C C . THR A 1 310 ? -5.548 -11.399 12.080 1.00 52.41 310 THR A C 1
ATOM 2558 O O . THR A 1 310 ? -6.478 -11.989 12.621 1.00 52.41 310 THR A O 1
ATOM 2561 N N . LEU A 1 311 ? -5.336 -10.090 12.200 1.00 51.34 311 LEU A N 1
ATOM 2562 C CA . LEU A 1 311 ? -6.337 -9.152 12.689 1.00 51.34 311 LEU A CA 1
ATOM 2563 C C . LEU A 1 311 ? -6.990 -8.474 11.488 1.00 51.34 311 LEU A C 1
ATOM 2565 O O . LEU A 1 311 ? -6.321 -7.768 10.735 1.00 51.34 311 LEU A O 1
ATOM 2569 N N . THR A 1 312 ? -8.296 -8.652 11.347 1.00 65.69 312 THR A N 1
ATOM 2570 C CA . THR A 1 312 ? -9.098 -7.926 10.361 1.00 65.69 312 THR A CA 1
ATOM 2571 C C . THR A 1 312 ? -10.009 -6.962 11.099 1.00 65.69 312 THR A C 1
ATOM 2573 O O . THR A 1 312 ? -10.735 -7.392 11.990 1.00 65.69 312 THR A O 1
ATOM 2576 N N . MET A 1 313 ? -10.000 -5.678 10.743 1.00 68.19 313 MET A N 1
ATOM 2577 C CA . MET A 1 313 ? -11.060 -4.750 11.135 1.00 68.19 313 MET A CA 1
ATOM 2578 C C . MET A 1 313 ? -11.831 -4.297 9.907 1.00 68.19 313 MET A C 1
ATOM 2580 O O . MET A 1 313 ? -11.254 -3.766 8.961 1.00 68.19 313 MET A O 1
ATOM 2584 N N . THR A 1 314 ? -13.148 -4.469 9.967 1.00 61.97 314 THR A N 1
ATOM 2585 C CA . THR A 1 314 ? -14.069 -3.978 8.939 1.00 61.97 314 THR A CA 1
ATOM 2586 C C . THR A 1 314 ? -15.107 -3.078 9.594 1.00 61.97 314 THR A C 1
ATOM 2588 O O . THR A 1 314 ? -15.665 -3.419 10.643 1.00 61.97 314 THR A O 1
ATOM 2591 N N . ILE A 1 315 ? -15.347 -1.911 8.994 1.00 49.91 315 ILE A N 1
ATOM 2592 C CA . ILE A 1 315 ? -16.408 -0.988 9.406 1.00 49.91 315 ILE A CA 1
ATOM 2593 C C . ILE A 1 315 ? -17.531 -1.058 8.380 1.00 49.91 315 ILE A C 1
ATOM 2595 O O . ILE A 1 315 ? -17.401 -0.530 7.277 1.00 49.91 315 ILE A O 1
ATOM 2599 N N . GLU A 1 316 ? -18.638 -1.685 8.764 1.00 40.75 316 GLU A N 1
ATOM 2600 C CA . GLU A 1 316 ? -19.797 -1.897 7.896 1.00 40.75 316 GLU A CA 1
ATOM 2601 C C . GLU A 1 316 ? -21.069 -1.321 8.539 1.00 40.75 316 GLU A C 1
ATOM 2603 O O . GLU A 1 316 ? -21.218 -1.336 9.769 1.00 40.75 316 GLU A O 1
ATOM 2608 N N . PRO A 1 317 ? -22.017 -0.809 7.734 1.00 31.00 317 PRO A N 1
ATOM 2609 C CA . PRO A 1 317 ? -23.378 -0.600 8.202 1.00 31.00 317 PRO A CA 1
ATOM 2610 C C . PRO A 1 317 ? -24.044 -1.958 8.478 1.00 31.00 317 PRO A C 1
ATOM 2612 O O . PRO A 1 317 ? -24.030 -2.853 7.637 1.00 31.00 317 PRO A O 1
ATOM 2615 N N . VAL A 1 318 ? -24.657 -2.106 9.650 1.00 35.44 318 VAL A N 1
ATOM 2616 C CA . VAL A 1 318 ? -25.512 -3.244 9.994 1.00 35.44 318 VAL A CA 1
ATOM 2617 C C . VAL A 1 318 ? -26.803 -3.107 9.191 1.00 35.44 318 VAL A C 1
ATOM 2619 O O . VAL A 1 318 ? -27.582 -2.180 9.405 1.00 35.44 318 VAL A O 1
ATOM 2622 N N . LEU A 1 319 ? -27.010 -4.021 8.245 1.00 33.34 319 LEU A N 1
ATOM 2623 C CA . LEU A 1 319 ? -28.313 -4.231 7.623 1.00 33.34 319 LEU A CA 1
ATOM 2624 C C . LEU A 1 319 ? -29.140 -5.085 8.593 1.00 33.34 319 LEU A C 1
ATOM 2626 O O . LEU A 1 319 ? -28.789 -6.242 8.827 1.00 33.34 319 LEU A O 1
ATOM 2630 N N . GLU A 1 320 ? -30.170 -4.491 9.200 1.00 32.91 320 GLU A N 1
ATOM 2631 C CA . GLU A 1 320 ? -31.180 -5.222 9.985 1.00 32.91 320 GLU A CA 1
ATOM 2632 C C . GLU A 1 320 ? -32.155 -6.002 9.097 1.00 32.91 320 GLU A C 1
ATOM 2634 O O . GLU A 1 320 ? -32.572 -5.462 8.042 1.00 32.91 320 GLU A O 1
#

Organism: NCBI:txid289476

Nearest PDB structures (foldseek):
  4r5d-assembly1_A  TM=4.129E-01  e=1.988E-03  synthetic construct
  4pki-assembly1_G  TM=3.889E-01  e=9.881E-03  Homo sapiens
  8f8t-assembly1_T  TM=3.773E-01  e=2.138E-02  Homo sapiens
  8x7w-assembly1_D  TM=5.166E-01  e=3.924E-01  Escherichia coli K-12
  1k5d-assembly1_C  TM=4.861E-01  e=1.077E+00  Schizosaccharomyces pombe